Protein AF-A0A6N2EEV6-F1 (afdb_monomer)

Secondary structure (DSSP, 8-state):
-----------------------HHHHHHHHHHHHHHHHHHHHTT------S-----THHHHHHHHHTT-HHHHHHHHHHHHHH-TT-HHHHHHHHHHHHHHHHT--SHHHHHHHHHHHHHHHHHHHHH--GGGHHHHHHHHHHHHHHT-GGGHHHHHHHHHHHHHTT---TTHHHHHHHHHHHTT-HHHHHHHHHHHHHHS--HHHHHHHHHHHHHTT-HHHHHHHHHHHHHH---HHHHHHHHHHHHHHHHHHT-HHHHHHHHHHHHHH-TT-HHHHHHHHHHHHHTT-HHHHHHHHHHHHHH-TT-HHHHHHHHH-

Structure (mmCIF, N/CA/C/O backbone):
data_AF-A0A6N2EEV6-F1
#
_entry.id   AF-A0A6N2EEV6-F1
#
loop_
_atom_site.group_PDB
_atom_site.id
_atom_site.type_symbol
_atom_site.label_atom_id
_atom_site.label_alt_id
_atom_site.label_comp_id
_atom_site.label_asym_id
_atom_site.label_entity_id
_atom_site.label_seq_id
_atom_site.pdbx_PDB_ins_code
_atom_site.Cartn_x
_atom_site.Cartn_y
_atom_site.Cartn_z
_atom_site.occupancy
_atom_site.B_iso_or_equiv
_atom_site.auth_seq_id
_atom_site.auth_comp_id
_atom_site.auth_asym_id
_atom_site.auth_atom_id
_atom_site.pdbx_PDB_model_num
ATOM 1 N N . MET A 1 1 ? 33.730 10.021 26.013 1.00 32.16 1 MET A N 1
ATOM 2 C CA . MET A 1 1 ? 33.910 11.007 27.099 1.00 32.16 1 MET A CA 1
ATOM 3 C C . MET A 1 1 ? 32.647 11.845 27.161 1.00 32.16 1 MET A C 1
ATOM 5 O O . MET A 1 1 ? 32.334 12.493 26.174 1.00 32.16 1 MET A O 1
ATOM 9 N N . ARG A 1 2 ? 31.879 11.724 28.251 1.00 23.36 2 ARG A N 1
ATOM 10 C CA . ARG A 1 2 ? 30.813 12.675 28.598 1.00 23.36 2 ARG A CA 1
ATOM 11 C C . ARG A 1 2 ? 31.471 13.957 29.101 1.00 23.36 2 ARG A C 1
ATOM 13 O O . ARG A 1 2 ? 32.461 13.850 29.820 1.00 23.36 2 ARG A O 1
ATOM 20 N N . ASP A 1 3 ? 30.874 15.095 28.782 1.00 27.59 3 ASP A N 1
ATOM 21 C CA . ASP A 1 3 ? 31.030 16.320 29.564 1.00 27.59 3 ASP A CA 1
ATOM 22 C C . ASP A 1 3 ? 29.689 16.600 30.287 1.00 27.59 3 ASP A C 1
ATOM 24 O O . ASP A 1 3 ? 28.639 16.434 29.649 1.00 27.59 3 ASP A O 1
ATOM 28 N N . PRO A 1 4 ? 29.674 16.893 31.604 1.00 28.98 4 PRO A N 1
ATOM 29 C CA . PRO A 1 4 ? 28.483 17.137 32.413 1.00 28.98 4 PRO A CA 1
ATOM 30 C C . PRO A 1 4 ? 28.196 18.650 32.576 1.00 28.98 4 PRO A C 1
ATOM 32 O O . PRO A 1 4 ? 29.082 19.468 32.406 1.00 28.98 4 PRO A O 1
ATOM 35 N N . GLU A 1 5 ? 26.967 19.005 32.981 1.00 27.64 5 GLU A N 1
ATOM 36 C CA . GLU A 1 5 ? 26.506 20.366 33.376 1.00 27.64 5 GLU A CA 1
ATOM 37 C C . GLU A 1 5 ? 25.931 21.289 32.277 1.00 27.64 5 GLU A C 1
ATOM 39 O O . GLU A 1 5 ? 26.569 22.199 31.766 1.00 27.64 5 GLU A O 1
ATOM 44 N N . GLY A 1 6 ? 24.649 21.094 31.946 1.00 29.33 6 GLY A N 1
ATOM 45 C CA . GLY A 1 6 ? 23.969 21.822 30.871 1.00 29.33 6 GLY A CA 1
ATOM 46 C C . GLY A 1 6 ? 23.708 23.331 31.040 1.00 29.33 6 GLY A C 1
ATOM 47 O O . GLY A 1 6 ? 23.913 23.918 32.101 1.00 29.33 6 GLY A O 1
ATOM 48 N N . ARG A 1 7 ? 23.065 23.857 29.970 1.00 27.11 7 ARG A N 1
ATOM 49 C CA . ARG A 1 7 ? 22.436 25.190 29.730 1.00 27.11 7 ARG A CA 1
ATOM 50 C C . ARG A 1 7 ? 23.350 26.201 29.003 1.00 27.11 7 ARG A C 1
ATOM 52 O O . ARG A 1 7 ? 24.519 26.282 29.328 1.00 27.11 7 ARG A O 1
ATOM 59 N N . PHE A 1 8 ? 22.950 27.049 28.041 1.00 25.95 8 PHE A N 1
ATOM 60 C CA . PHE A 1 8 ? 21.689 27.486 27.398 1.00 25.95 8 PHE A CA 1
ATOM 61 C C . PHE A 1 8 ? 22.081 28.205 26.074 1.00 25.95 8 PHE A C 1
ATOM 63 O O . PHE A 1 8 ? 23.051 28.960 26.103 1.00 25.95 8 PHE A O 1
ATOM 70 N N . ARG A 1 9 ? 21.301 28.112 24.979 1.00 25.66 9 ARG A N 1
ATOM 71 C CA . ARG A 1 9 ? 20.672 29.273 24.291 1.00 25.66 9 ARG A CA 1
ATOM 72 C C . ARG A 1 9 ? 19.955 28.894 22.989 1.00 25.66 9 ARG A C 1
ATOM 74 O O . ARG A 1 9 ? 20.505 28.259 22.101 1.00 25.66 9 ARG A O 1
ATOM 81 N N . VAL A 1 10 ? 18.722 29.379 22.933 1.00 26.92 10 VAL A N 1
ATOM 82 C CA . VAL A 1 10 ? 17.802 29.451 21.800 1.00 26.92 10 VAL A CA 1
ATOM 83 C C . VAL A 1 10 ? 18.374 30.375 20.720 1.00 26.92 10 VAL A C 1
ATOM 85 O O . VAL A 1 10 ? 18.888 31.448 21.042 1.00 26.92 10 VAL A O 1
ATOM 88 N N . SER A 1 11 ? 18.220 29.999 19.452 1.00 25.39 11 SER A N 1
ATOM 89 C CA . SER A 1 11 ? 18.042 30.961 18.365 1.00 25.39 11 SER A CA 1
ATOM 90 C C . SER A 1 11 ? 16.760 30.565 17.626 1.00 25.39 11 SER A C 1
ATOM 92 O O . SER A 1 11 ? 16.645 29.480 17.060 1.00 25.39 11 SER A O 1
ATOM 94 N N . GLU A 1 12 ? 15.747 31.416 17.767 1.00 28.12 12 GLU A N 1
ATOM 95 C CA . GLU A 1 12 ? 14.572 31.446 16.907 1.00 28.12 12 GLU A CA 1
ATOM 96 C C . GLU A 1 12 ? 14.963 32.146 15.605 1.00 28.12 12 GLU A C 1
ATOM 98 O O . GLU A 1 12 ? 15.547 33.228 15.653 1.00 28.12 12 GLU A O 1
ATOM 103 N N . ALA A 1 13 ? 14.621 31.538 14.467 1.00 25.17 13 ALA A N 1
ATOM 104 C CA . ALA A 1 13 ? 14.019 32.172 13.285 1.00 25.17 13 ALA A CA 1
ATOM 105 C C . ALA A 1 13 ? 14.293 31.313 12.042 1.00 25.17 13 ALA A C 1
ATOM 107 O O . ALA A 1 13 ? 15.439 31.141 11.634 1.00 25.17 13 ALA A O 1
ATOM 108 N N . GLY A 1 14 ? 13.229 30.819 11.404 1.00 25.50 14 GLY A N 1
ATOM 109 C CA . GLY A 1 14 ? 13.334 30.179 10.091 1.00 25.50 14 GLY A CA 1
ATOM 110 C C . GLY A 1 14 ? 12.268 29.129 9.815 1.00 25.50 14 GLY A C 1
ATOM 111 O O . GLY A 1 14 ? 12.586 27.991 9.499 1.00 25.50 14 GLY A O 1
ATOM 112 N N . THR A 1 15 ? 11.002 29.506 9.951 1.00 34.31 15 THR A N 1
ATOM 113 C CA . THR A 1 15 ? 9.829 28.726 9.554 1.00 34.31 15 THR A CA 1
ATOM 114 C C . THR A 1 15 ? 9.877 28.310 8.079 1.00 34.31 15 THR A C 1
ATOM 116 O O . THR A 1 15 ? 9.704 29.144 7.195 1.00 34.31 15 THR A O 1
ATOM 119 N N . LYS A 1 16 ? 10.009 27.006 7.815 1.00 27.03 16 LYS A N 1
ATOM 120 C CA . LYS A 1 16 ? 9.361 26.316 6.686 1.00 27.03 16 LYS A CA 1
ATOM 121 C C . LYS A 1 16 ? 9.018 24.893 7.126 1.00 27.03 16 LYS A C 1
ATOM 123 O O . LYS A 1 16 ? 9.899 24.051 7.255 1.00 27.03 16 LYS A O 1
ATOM 128 N N . ALA A 1 17 ? 7.738 24.662 7.404 1.00 29.30 17 ALA A N 1
ATOM 129 C CA . ALA A 1 17 ? 7.198 23.323 7.599 1.00 29.30 17 ALA A CA 1
ATOM 130 C C . ALA A 1 17 ? 7.319 22.532 6.281 1.00 29.30 17 ALA A C 1
ATOM 132 O O . ALA A 1 17 ? 7.021 23.105 5.228 1.00 29.30 17 ALA A O 1
ATOM 133 N N . PRO A 1 18 ? 7.732 21.254 6.292 1.00 29.48 18 PRO A N 1
ATOM 134 C CA . PRO A 1 18 ? 7.508 20.388 5.148 1.00 29.48 18 PRO A CA 1
ATOM 135 C C . PRO A 1 18 ? 6.012 20.067 5.080 1.00 29.48 18 PRO A C 1
ATOM 137 O O . PRO A 1 18 ? 5.378 19.785 6.098 1.00 29.48 18 PRO A O 1
ATOM 140 N N . HIS A 1 19 ? 5.447 20.176 3.880 1.00 32.97 19 HIS A N 1
ATOM 141 C CA . HIS A 1 19 ? 4.059 19.854 3.579 1.00 32.97 19 HIS A CA 1
ATOM 142 C C . HIS A 1 19 ? 3.780 18.386 3.919 1.00 32.97 19 HIS A C 1
ATOM 144 O O . HIS A 1 19 ? 4.069 17.488 3.135 1.00 32.97 19 HIS A O 1
ATOM 150 N N . GLY A 1 20 ? 3.238 18.157 5.115 1.00 28.98 20 GLY A N 1
ATOM 151 C CA . GLY A 1 20 ? 2.583 16.910 5.465 1.00 28.98 20 GLY A CA 1
ATOM 152 C C . GLY A 1 20 ? 1.307 16.785 4.645 1.00 28.98 20 GLY A C 1
ATOM 153 O O . GLY A 1 20 ? 0.474 17.694 4.638 1.00 28.98 20 GLY A O 1
ATOM 154 N N . ILE A 1 21 ? 1.172 15.670 3.940 1.00 29.92 21 ILE A N 1
ATOM 155 C CA . ILE A 1 21 ? -0.086 15.238 3.344 1.00 29.92 21 ILE A CA 1
ATOM 156 C C . ILE A 1 21 ? -1.060 15.045 4.513 1.00 29.92 21 ILE A C 1
ATOM 158 O O . ILE A 1 21 ? -0.894 14.147 5.336 1.00 29.92 21 ILE A O 1
ATOM 162 N N . ALA A 1 22 ? -2.014 15.964 4.651 1.00 30.53 22 ALA A N 1
ATOM 163 C CA . ALA A 1 22 ? -3.042 15.902 5.680 1.00 30.53 22 ALA A CA 1
ATOM 164 C C . ALA A 1 22 ? -4.123 14.861 5.307 1.00 30.53 22 ALA A C 1
ATOM 166 O O . ALA A 1 22 ? -4.382 14.629 4.123 1.00 30.53 22 ALA A O 1
ATOM 167 N N . PRO A 1 23 ? -4.783 14.249 6.304 1.00 36.66 23 PRO A N 1
ATOM 168 C CA . PRO A 1 23 ? -5.549 13.018 6.163 1.00 36.66 23 PRO A CA 1
ATOM 169 C C . PRO A 1 23 ? -6.979 13.305 5.698 1.00 36.66 23 PRO A C 1
ATOM 171 O O . PRO A 1 23 ? -7.907 13.352 6.498 1.00 36.66 23 PRO A O 1
ATOM 174 N N . VAL A 1 24 ? -7.200 13.500 4.400 1.00 28.33 24 VAL A N 1
ATOM 175 C CA . VAL A 1 24 ? -8.566 13.705 3.872 1.00 28.33 24 VAL A CA 1
ATOM 176 C C . VAL A 1 24 ? -9.395 12.407 3.927 1.00 28.33 24 VAL A C 1
ATOM 178 O O . VAL A 1 24 ? -10.615 12.452 4.072 1.00 28.33 24 VAL A O 1
ATOM 181 N N . THR A 1 25 ? -8.745 11.242 3.930 1.00 33.06 25 THR A N 1
ATOM 182 C CA . THR A 1 25 ? -9.394 9.920 3.994 1.00 33.06 25 THR A CA 1
ATOM 183 C C . THR A 1 25 ? -9.929 9.567 5.388 1.00 33.06 25 THR A C 1
ATOM 185 O O . THR A 1 25 ? -10.994 8.960 5.501 1.00 33.06 25 THR A O 1
ATOM 188 N N . VAL A 1 26 ? -9.275 10.029 6.464 1.00 36.12 26 VAL A N 1
ATOM 189 C CA . VAL A 1 26 ? -9.749 9.832 7.852 1.00 36.12 26 VAL A CA 1
ATOM 190 C C . VAL A 1 26 ? -11.033 10.631 8.122 1.00 36.12 26 VAL A C 1
ATOM 192 O O . VAL A 1 26 ? -11.903 10.173 8.862 1.00 36.12 26 VAL A O 1
ATOM 195 N N . PHE A 1 27 ? -11.208 11.788 7.471 1.00 35.09 27 PHE A N 1
ATOM 196 C CA . PHE A 1 27 ? -12.393 12.635 7.652 1.00 35.09 27 PHE A CA 1
ATOM 197 C C . PHE A 1 27 ? -13.686 12.014 7.101 1.00 35.09 27 PHE A C 1
ATOM 199 O O . PHE A 1 27 ? -14.745 12.195 7.705 1.00 35.09 27 PHE A O 1
ATOM 206 N N . LEU A 1 28 ? -13.629 11.271 5.988 1.00 32.16 28 LEU A N 1
ATOM 207 C CA . LEU A 1 28 ? -14.836 10.704 5.372 1.00 32.16 28 LEU A CA 1
ATOM 208 C C . LEU A 1 28 ? -15.336 9.442 6.097 1.00 32.16 28 LEU A C 1
ATOM 210 O O . LEU A 1 28 ? -16.543 9.280 6.278 1.00 32.16 28 LEU A O 1
ATOM 214 N N . ALA A 1 29 ? -14.427 8.581 6.567 1.00 39.28 29 ALA A N 1
ATOM 215 C CA . ALA A 1 29 ? -14.785 7.331 7.245 1.00 39.28 29 ALA A CA 1
ATOM 216 C C . ALA A 1 29 ? -15.447 7.5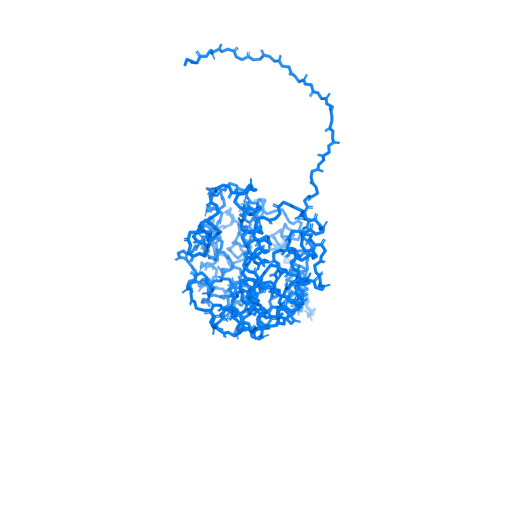64 8.621 1.00 39.28 29 ALA A C 1
ATOM 218 O O . ALA A 1 29 ? -16.397 6.871 8.989 1.00 39.28 29 ALA A O 1
ATOM 219 N N . VAL A 1 30 ? -15.008 8.588 9.364 1.00 42.28 30 VAL A N 1
ATOM 220 C CA . VAL A 1 30 ? -15.569 8.936 10.685 1.00 42.28 30 VAL A CA 1
ATOM 221 C C . VAL A 1 30 ? -16.980 9.533 10.565 1.00 42.28 30 VAL A C 1
ATOM 223 O O . VAL A 1 30 ? -17.839 9.265 11.407 1.00 42.28 30 VAL A O 1
ATOM 226 N N . ALA A 1 31 ? -17.267 10.283 9.495 1.00 35.53 31 ALA A N 1
ATOM 227 C CA . ALA A 1 31 ? -18.582 10.885 9.265 1.00 35.53 31 ALA A CA 1
ATOM 228 C C . ALA A 1 31 ? -19.685 9.846 8.973 1.00 35.53 31 ALA A C 1
ATOM 230 O O . ALA A 1 31 ? -20.821 10.018 9.418 1.00 35.53 31 ALA A O 1
ATOM 231 N N . VAL A 1 32 ? -19.363 8.747 8.280 1.00 46.94 32 VAL A N 1
ATOM 232 C CA . VAL A 1 32 ? -20.329 7.673 7.968 1.00 46.94 32 VAL A CA 1
ATOM 233 C C . VAL A 1 32 ? -20.688 6.861 9.220 1.00 46.94 32 VAL A C 1
ATOM 235 O O . VAL A 1 32 ? -21.867 6.593 9.459 1.00 46.94 32 VAL A O 1
ATOM 238 N N . LEU A 1 33 ? -19.705 6.568 10.081 1.00 48.12 33 LEU A N 1
ATOM 239 C CA . LEU A 1 33 ? -19.921 5.924 11.387 1.00 48.12 33 LEU A CA 1
ATOM 240 C C . LEU A 1 33 ? -20.797 6.779 12.323 1.00 48.12 33 LEU A C 1
ATOM 242 O O . LEU A 1 33 ? -21.668 6.249 13.013 1.00 48.12 33 LEU A O 1
ATOM 246 N N . LEU A 1 34 ? -20.629 8.107 12.307 1.00 44.06 34 LEU A N 1
ATOM 247 C CA . LEU A 1 34 ? -21.447 9.035 13.100 1.00 44.06 34 LEU A CA 1
ATOM 248 C C . LEU A 1 34 ? -22.925 9.027 12.679 1.00 44.06 34 LEU A C 1
ATOM 250 O O . LEU A 1 34 ? -23.800 9.049 13.544 1.00 44.06 34 LEU A O 1
ATOM 254 N N . ILE A 1 35 ? -23.222 8.959 11.376 1.00 46.59 35 ILE A N 1
ATOM 255 C CA . ILE A 1 35 ? -24.605 8.954 10.867 1.00 46.59 35 ILE A CA 1
ATOM 256 C C . ILE A 1 35 ? -25.315 7.636 11.209 1.00 46.59 35 ILE A C 1
ATOM 258 O O . ILE A 1 35 ? -26.478 7.669 11.613 1.00 46.59 35 ILE A O 1
ATOM 262 N N . GLY A 1 36 ? -24.623 6.495 11.117 1.00 45.12 36 GLY A N 1
ATOM 263 C CA . GLY A 1 36 ? -25.180 5.188 11.492 1.00 45.12 36 GLY A CA 1
ATOM 264 C C . GLY A 1 36 ? -25.549 5.104 12.977 1.00 45.12 36 GLY A C 1
ATOM 265 O O . GLY A 1 36 ? -26.666 4.713 13.323 1.00 45.12 36 GLY A O 1
ATOM 266 N N . VAL A 1 37 ? -24.652 5.566 13.857 1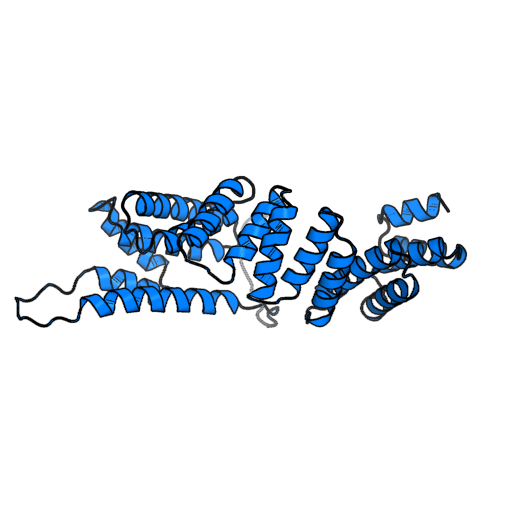.00 49.16 37 VAL A N 1
ATOM 267 C CA . VAL A 1 37 ? -24.862 5.558 15.315 1.00 49.16 37 VAL A CA 1
ATOM 268 C C . VAL A 1 37 ? -25.967 6.538 15.738 1.00 49.16 37 VAL A C 1
ATOM 270 O O . VAL A 1 37 ? -26.823 6.185 16.551 1.00 49.16 37 VAL A O 1
ATOM 273 N N . LEU A 1 38 ? -26.020 7.747 15.162 1.00 41.97 38 LEU A N 1
ATOM 274 C CA . LEU A 1 38 ? -27.077 8.721 15.472 1.00 41.97 38 LEU A CA 1
ATOM 275 C C . LEU A 1 38 ? -28.456 8.301 14.942 1.00 41.97 38 LEU A C 1
ATOM 277 O O . LEU A 1 38 ? -29.457 8.496 15.635 1.00 41.97 38 LEU A O 1
ATOM 281 N N . ALA A 1 39 ? -28.537 7.710 13.746 1.00 40.91 39 ALA A N 1
ATOM 282 C CA . ALA A 1 39 ? -29.809 7.277 13.166 1.00 40.91 39 ALA A CA 1
ATOM 283 C C . ALA A 1 39 ? -30.459 6.138 13.973 1.00 40.91 39 ALA A C 1
ATOM 285 O O . ALA A 1 39 ? -31.674 6.155 14.190 1.00 40.91 39 ALA A O 1
ATOM 286 N N . ALA A 1 40 ? -29.657 5.198 14.484 1.00 47.84 40 ALA A N 1
ATOM 287 C CA . ALA A 1 40 ? -30.134 4.115 15.344 1.00 47.84 40 ALA A CA 1
ATOM 288 C C . ALA A 1 40 ? -30.675 4.629 16.695 1.00 47.84 40 ALA A C 1
ATOM 290 O O . ALA A 1 40 ? -31.692 4.136 17.187 1.00 47.84 40 ALA A O 1
ATOM 291 N N . LEU A 1 41 ? -30.047 5.661 17.272 1.00 45.66 41 LEU A N 1
ATOM 292 C CA . LEU A 1 41 ? -30.452 6.244 18.557 1.00 45.66 41 LEU A CA 1
ATOM 293 C C . LEU A 1 41 ? -31.724 7.105 18.454 1.00 45.66 41 LEU A C 1
ATOM 295 O O . LEU A 1 41 ? -32.588 7.036 19.330 1.00 45.66 41 LEU A O 1
ATOM 299 N N . VAL A 1 42 ? -31.896 7.874 17.373 1.00 45.56 42 VAL A N 1
ATOM 300 C CA . VAL A 1 42 ? -33.079 8.738 17.178 1.00 45.56 42 VAL A CA 1
ATOM 301 C C . VAL A 1 42 ? -34.354 7.922 16.933 1.00 45.56 42 VAL A C 1
ATOM 303 O O . VAL A 1 42 ? -35.426 8.294 17.416 1.00 45.56 42 VAL A O 1
ATOM 306 N N . PHE A 1 43 ? -34.260 6.776 16.251 1.00 42.41 43 PHE A N 1
ATOM 307 C CA . PHE A 1 43 ? -35.426 5.929 15.972 1.00 42.41 43 PHE A CA 1
ATOM 308 C C . PHE A 1 43 ? -36.027 5.287 17.242 1.00 42.41 43 PHE A C 1
ATOM 310 O O . PHE A 1 43 ? -37.219 4.977 17.274 1.00 42.41 43 PHE A O 1
ATOM 317 N N . MET A 1 44 ? -35.254 5.164 18.330 1.00 44.97 44 MET A N 1
ATOM 318 C CA . MET A 1 44 ? -35.731 4.641 19.621 1.00 44.97 44 MET A CA 1
ATOM 319 C C . MET A 1 44 ? -36.477 5.672 20.486 1.00 44.97 44 MET A C 1
ATOM 321 O O . MET A 1 44 ? -37.218 5.283 21.387 1.00 44.97 44 MET A O 1
ATOM 325 N N . GLY A 1 45 ? -36.351 6.976 20.210 1.00 40.28 45 GLY A N 1
ATOM 326 C CA . GLY A 1 45 ? -36.998 8.042 20.996 1.00 40.28 45 GLY A CA 1
ATOM 327 C C . GLY A 1 45 ? -38.455 8.349 20.613 1.00 40.28 45 GLY A C 1
ATOM 328 O O . GLY A 1 45 ? -39.112 9.175 21.246 1.00 40.28 45 GLY A O 1
ATOM 329 N N . GLY A 1 46 ? -38.978 7.711 19.565 1.00 33.72 46 GLY A N 1
ATOM 330 C CA . GLY A 1 46 ? -40.186 8.140 18.858 1.00 33.72 46 GLY A CA 1
ATOM 331 C C . GLY A 1 46 ? -41.504 7.470 19.252 1.00 33.72 46 GLY A C 1
ATOM 332 O O . GLY A 1 46 ? -42.278 7.149 18.357 1.00 33.72 46 GLY A O 1
ATOM 333 N N . ARG A 1 47 ? -41.820 7.260 20.538 1.00 33.25 47 ARG A N 1
ATOM 334 C CA . ARG A 1 47 ? -43.217 7.026 20.978 1.00 33.25 47 ARG A CA 1
ATOM 335 C C . ARG A 1 47 ? -43.484 7.660 22.345 1.00 33.25 47 ARG A C 1
ATOM 337 O O . ARG A 1 47 ? -43.104 7.129 23.381 1.00 33.25 47 ARG A O 1
ATOM 344 N N . LEU A 1 48 ? -44.166 8.806 22.319 1.00 32.91 48 LEU A N 1
ATOM 345 C CA . LEU A 1 48 ? -44.601 9.557 23.496 1.00 32.91 48 LEU A CA 1
ATOM 346 C C . LEU A 1 48 ? -45.663 8.788 24.305 1.00 32.91 48 LEU A C 1
ATOM 348 O O . LEU A 1 48 ? -46.731 8.460 23.793 1.00 32.91 48 LEU A O 1
ATOM 352 N N . GLY A 1 4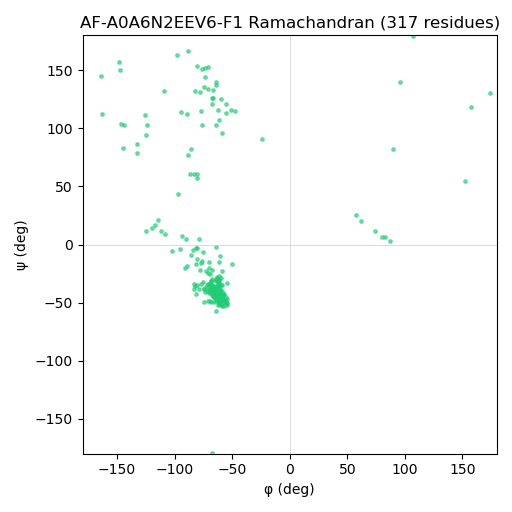9 ? -45.392 8.615 25.597 1.00 25.14 49 GLY A N 1
ATOM 353 C CA . GLY A 1 49 ? -46.348 8.263 26.644 1.00 25.14 49 GLY A CA 1
ATOM 354 C C . GLY A 1 49 ? -45.713 8.570 28.000 1.00 25.14 49 GLY A C 1
ATOM 355 O O . GLY A 1 49 ? -44.709 7.971 28.362 1.00 25.14 49 GLY A O 1
ATOM 356 N N . SER A 1 50 ? -46.247 9.563 28.707 1.00 41.03 50 SER A N 1
ATOM 357 C CA . SER A 1 50 ? -45.702 10.153 29.937 1.00 41.03 50 SER A CA 1
ATOM 358 C C . SER A 1 50 ? -45.437 9.143 31.063 1.00 41.03 50 SER A C 1
ATOM 360 O O . SER A 1 50 ? -46.386 8.542 31.566 1.00 41.03 50 SER A O 1
ATOM 362 N N . LEU A 1 51 ? -44.182 9.049 31.520 1.00 25.72 51 LEU A N 1
ATOM 363 C CA . LEU A 1 51 ? -43.744 8.380 32.756 1.00 25.72 51 LEU A CA 1
ATOM 364 C C . LEU A 1 51 ? -42.509 9.108 33.348 1.00 25.72 51 LEU A C 1
ATOM 366 O O . LEU A 1 51 ? -41.871 9.891 32.643 1.00 25.72 51 LEU A O 1
ATOM 370 N N . PRO A 1 52 ? -42.251 8.961 34.664 1.00 28.62 52 PRO A N 1
ATOM 371 C CA . PRO A 1 52 ? -41.618 9.973 35.508 1.00 28.62 52 PRO A CA 1
ATOM 372 C C . PRO A 1 52 ? -40.132 10.144 35.197 1.00 28.62 52 PRO A C 1
ATOM 374 O O . PRO A 1 52 ? -39.492 9.201 34.749 1.00 28.62 52 PRO A O 1
ATOM 377 N N . SER A 1 53 ? -39.616 11.349 35.468 1.00 33.66 53 SER A N 1
ATOM 378 C CA . SER A 1 53 ? -38.231 11.806 35.270 1.00 33.66 53 SER A CA 1
ATOM 379 C C . SER A 1 53 ? -37.194 10.676 35.258 1.00 33.66 53 SER A C 1
ATOM 381 O O . SER A 1 53 ? -36.640 10.299 36.296 1.00 33.66 53 SER A O 1
ATOM 383 N N . VAL A 1 54 ? -36.927 10.151 34.064 1.00 30.61 54 VAL A N 1
ATOM 384 C CA . VAL A 1 54 ? -35.782 9.289 33.800 1.00 30.61 54 VAL A CA 1
ATOM 385 C C . VAL A 1 54 ? -34.561 10.189 33.948 1.00 30.61 54 VAL A C 1
ATOM 387 O O . VAL A 1 54 ? -34.477 11.225 33.288 1.00 30.61 54 VAL A O 1
ATOM 390 N N . LYS A 1 55 ? -33.645 9.849 34.863 1.00 35.41 55 LYS A N 1
ATOM 391 C CA . LYS A 1 55 ? -32.320 10.477 34.904 1.00 35.41 55 LYS A CA 1
ATOM 392 C C . LYS A 1 55 ? -31.740 10.387 33.495 1.00 35.41 55 LYS A C 1
ATOM 394 O O . LYS A 1 55 ? -31.532 9.279 33.010 1.00 35.41 55 LYS A O 1
ATOM 399 N N . VAL A 1 56 ? -31.527 11.540 32.866 1.00 35.56 56 VAL A N 1
ATOM 400 C CA . VAL A 1 56 ? -30.784 11.675 31.609 1.00 35.56 56 VAL A CA 1
ATOM 401 C C . VAL A 1 56 ? -29.492 10.863 31.768 1.00 35.56 56 VAL A C 1
ATOM 403 O O . VAL A 1 56 ? -28.736 11.085 32.715 1.00 35.56 56 VAL A O 1
ATOM 406 N N . GLY A 1 57 ? -29.360 9.797 30.979 1.00 40.28 57 GLY A N 1
ATOM 407 C CA . GLY A 1 57 ? -28.439 8.696 31.246 1.00 40.28 57 GLY A CA 1
ATOM 408 C C . GLY A 1 57 ? -26.979 9.063 30.991 1.00 40.28 57 GLY A C 1
ATOM 409 O O . GLY A 1 57 ? -26.661 9.852 30.111 1.00 40.28 57 GLY A O 1
ATOM 410 N N . SER A 1 58 ? -26.078 8.405 31.718 1.00 50.12 58 SER A N 1
ATOM 411 C CA . SER A 1 58 ? -24.618 8.437 31.560 1.00 50.12 58 SER A CA 1
ATOM 412 C C . SER A 1 58 ? -24.104 8.200 30.128 1.00 50.12 58 SER A C 1
ATOM 414 O O . SER A 1 58 ? -22.941 8.472 29.844 1.00 50.12 58 SER A O 1
ATOM 416 N N . ASN A 1 59 ? -24.910 7.668 29.214 1.00 60.31 59 ASN A N 1
ATOM 417 C CA . ASN A 1 59 ? -24.442 7.214 27.900 1.00 60.31 59 ASN A CA 1
ATOM 418 C C . ASN A 1 59 ? -24.212 8.371 26.911 1.00 60.31 59 ASN A C 1
ATOM 420 O O . ASN A 1 59 ? -23.359 8.251 26.034 1.00 60.31 59 ASN A O 1
ATOM 424 N N . ASP A 1 60 ? -24.847 9.527 27.131 1.00 72.62 60 ASP A N 1
ATOM 425 C CA . ASP A 1 60 ? -24.646 10.722 26.300 1.00 72.62 60 ASP A CA 1
ATOM 426 C C . ASP A 1 60 ? -23.207 11.251 26.381 1.00 72.62 60 ASP A C 1
ATOM 428 O O . ASP A 1 60 ? -22.686 11.795 25.412 1.00 72.62 60 ASP A O 1
ATOM 432 N N . GLU A 1 61 ? -22.529 11.075 27.519 1.00 91.75 61 GLU A N 1
ATOM 433 C CA . GLU A 1 61 ? -21.204 11.662 27.725 1.00 91.75 61 GLU A CA 1
ATOM 434 C C . GLU A 1 61 ? -20.101 10.949 26.933 1.00 91.75 61 GLU A C 1
ATOM 436 O O . GLU A 1 61 ? -19.263 11.622 26.339 1.00 91.75 61 GLU A O 1
ATOM 441 N N . LEU A 1 62 ? -20.113 9.610 26.863 1.00 91.12 62 LEU A N 1
ATOM 442 C CA . LEU A 1 62 ? -19.137 8.868 26.052 1.00 91.12 62 LEU A CA 1
ATOM 443 C C . LEU A 1 62 ? -19.303 9.185 24.562 1.00 91.12 62 LEU A C 1
ATOM 445 O O . LEU A 1 62 ? -18.317 9.401 23.863 1.00 91.12 62 LEU A O 1
ATOM 449 N N . VAL A 1 63 ? -20.551 9.255 24.091 1.00 89.75 63 VAL A N 1
ATOM 450 C CA . VAL A 1 63 ? -20.874 9.594 22.698 1.00 89.75 63 VAL A CA 1
ATOM 451 C C . VAL A 1 63 ? -20.507 11.049 22.394 1.00 89.75 63 VAL A C 1
ATOM 453 O O . VAL A 1 63 ? -19.982 11.336 21.320 1.00 89.75 63 VAL A O 1
ATOM 456 N N . ARG A 1 64 ? -20.717 11.970 23.342 1.00 93.19 64 ARG A N 1
ATOM 457 C CA . ARG A 1 64 ? -20.288 13.370 23.221 1.00 93.19 64 ARG A CA 1
ATOM 458 C C . ARG A 1 64 ? -18.769 13.476 23.096 1.00 93.19 64 ARG A C 1
ATOM 460 O O . ARG A 1 64 ? -18.295 14.092 22.149 1.00 93.19 64 ARG A O 1
ATOM 467 N N . LEU A 1 65 ? -18.016 12.846 24.003 1.00 94.50 65 LEU A N 1
ATOM 468 C CA . LEU A 1 65 ? -16.548 12.840 23.963 1.00 94.50 65 LEU A CA 1
ATOM 469 C C . LEU A 1 65 ? -16.026 12.209 22.668 1.00 94.50 65 LEU A C 1
ATOM 471 O O . LEU A 1 65 ? -15.066 12.706 22.088 1.00 94.50 65 LEU A O 1
ATOM 475 N N . TRP A 1 66 ? -16.688 11.155 22.185 1.00 92.12 66 TRP A N 1
ATOM 476 C CA . TRP A 1 66 ? -16.393 10.549 20.889 1.00 92.12 66 TRP A CA 1
ATOM 477 C C . TRP A 1 66 ? -16.580 11.547 19.740 1.00 92.12 66 TRP A C 1
ATOM 479 O O . TRP A 1 66 ? -15.680 11.722 18.922 1.00 92.12 66 TRP A O 1
ATOM 489 N N . GLY A 1 67 ? -17.724 12.238 19.698 1.00 88.38 67 GLY A N 1
ATOM 490 C CA . GLY A 1 67 ? -18.020 13.248 18.679 1.00 88.38 67 GLY A CA 1
ATOM 491 C C . GLY A 1 67 ? -17.077 14.455 18.721 1.00 88.38 67 GLY A C 1
ATOM 492 O O . GLY A 1 67 ? -16.777 15.033 17.680 1.00 88.38 67 GLY A O 1
ATOM 493 N N . GLU A 1 68 ? -16.571 14.802 19.905 1.00 94.88 68 GLU A N 1
ATOM 494 C CA . GLU A 1 68 ? -15.556 15.843 20.119 1.00 94.88 68 GLU A CA 1
ATOM 495 C C . GLU A 1 68 ? -14.119 15.357 19.858 1.00 94.88 68 GLU A C 1
ATOM 497 O O . GLU A 1 68 ? -13.186 16.153 19.942 1.00 94.88 68 GLU A O 1
ATOM 502 N N . GLN A 1 69 ? -13.925 14.069 19.544 1.00 93.25 69 GLN A N 1
ATOM 503 C CA . GLN A 1 69 ? -12.615 13.421 19.385 1.00 93.25 69 GLN A CA 1
ATOM 504 C C . GLN A 1 69 ? -11.722 13.519 20.637 1.00 93.25 69 GLN A C 1
ATOM 506 O O . GLN A 1 69 ? -10.497 13.416 20.565 1.00 93.25 69 GLN A O 1
ATOM 511 N N . ALA A 1 70 ? -12.330 13.671 21.815 1.00 96.44 70 ALA A N 1
ATOM 512 C CA . ALA A 1 70 ? -11.651 13.722 23.107 1.00 96.44 70 ALA A CA 1
ATOM 513 C C . ALA A 1 70 ? -11.313 12.300 23.601 1.00 96.44 70 ALA A C 1
ATOM 515 O O . ALA A 1 70 ? -11.803 11.836 24.632 1.00 96.44 70 ALA A O 1
ATOM 516 N N . TYR A 1 71 ? -10.497 11.568 22.833 1.00 96.31 71 TYR A N 1
ATOM 517 C CA . TYR A 1 71 ? -10.237 10.137 23.046 1.00 96.31 71 TYR A CA 1
ATOM 518 C C . TYR A 1 71 ? -9.591 9.820 24.402 1.00 96.31 71 TYR A C 1
ATOM 520 O O . TYR A 1 71 ? -9.931 8.807 25.011 1.00 96.31 71 TYR A O 1
ATOM 528 N N . GLY A 1 72 ? -8.709 10.692 24.903 1.00 97.12 72 GLY A N 1
ATOM 529 C CA . GLY A 1 72 ? -8.098 10.534 26.228 1.00 97.12 72 GLY A CA 1
ATOM 530 C C . GLY A 1 72 ? -9.136 10.565 27.354 1.00 97.12 72 GLY A C 1
ATOM 531 O O . GLY A 1 72 ? -9.220 9.621 28.142 1.00 97.12 72 GLY A O 1
ATOM 532 N N . ASP A 1 73 ? -9.984 11.595 27.366 1.00 97.56 73 ASP A N 1
ATOM 533 C CA . ASP A 1 73 ? -11.057 11.760 28.356 1.00 97.56 73 ASP A CA 1
ATOM 534 C C . ASP A 1 73 ? -12.092 10.629 28.256 1.00 97.56 73 ASP A C 1
ATOM 536 O O . ASP A 1 73 ? -12.581 10.116 29.267 1.00 97.56 73 ASP A O 1
ATOM 540 N N . LEU A 1 74 ? -12.401 10.190 27.030 1.00 97.12 74 LEU A N 1
ATOM 541 C CA . LEU A 1 74 ? -13.284 9.054 26.774 1.00 97.12 74 LEU A CA 1
ATOM 542 C C . LEU A 1 74 ? -12.732 7.777 27.405 1.00 97.12 74 LEU A C 1
ATOM 544 O O . LEU A 1 74 ? -13.472 7.046 28.072 1.00 97.12 74 LEU A O 1
ATOM 548 N N . VAL A 1 75 ? -11.442 7.501 27.209 1.00 97.94 75 VAL A N 1
ATOM 549 C CA . VAL A 1 75 ? -10.762 6.341 27.794 1.00 97.94 75 VAL A CA 1
ATOM 550 C C . VAL A 1 75 ? -10.765 6.425 29.320 1.00 97.94 75 VAL A C 1
ATOM 552 O O . VAL A 1 75 ? -11.061 5.424 29.973 1.00 97.94 75 VAL A O 1
ATOM 555 N N . GLU A 1 76 ? -10.500 7.594 29.906 1.00 97.75 76 GLU A N 1
ATOM 556 C CA . GLU A 1 76 ? -10.534 7.783 31.361 1.00 97.75 76 GLU A CA 1
ATOM 557 C C . GLU A 1 76 ? -11.934 7.527 31.940 1.00 97.75 76 GLU A C 1
ATOM 559 O O . GLU A 1 76 ? -12.091 6.778 32.911 1.00 97.75 76 GLU A O 1
ATOM 564 N N . LEU A 1 77 ? -12.976 8.093 31.325 1.00 96.12 77 LEU A N 1
ATOM 565 C CA . LEU A 1 77 ? -14.364 7.858 31.724 1.00 96.12 77 LEU A CA 1
ATOM 566 C C . LEU A 1 77 ? -14.754 6.382 31.576 1.00 96.12 77 LEU A C 1
ATOM 568 O O . LEU A 1 77 ? -15.380 5.819 32.476 1.00 96.12 77 LEU A O 1
ATOM 572 N N . SER A 1 78 ? -14.352 5.747 30.475 1.00 96.56 78 SER A N 1
ATOM 573 C CA . SER A 1 78 ? -14.601 4.324 30.230 1.00 96.56 78 SER A CA 1
ATOM 574 C C . SER A 1 78 ? -13.913 3.446 31.274 1.00 96.56 78 SER A C 1
ATOM 576 O O . SER A 1 78 ? -14.521 2.509 31.778 1.00 96.56 78 SER A O 1
ATOM 578 N N . ASN A 1 79 ? -12.671 3.755 31.657 1.00 97.25 79 ASN A N 1
ATOM 579 C CA . ASN A 1 79 ? -11.947 2.996 32.677 1.00 97.25 79 ASN A CA 1
ATOM 580 C C . ASN A 1 79 ? -12.664 3.028 34.027 1.00 97.25 79 ASN A C 1
ATOM 582 O O . ASN A 1 79 ? -12.891 1.963 34.595 1.00 97.25 79 ASN A O 1
ATOM 586 N N . ARG A 1 80 ? -13.115 4.206 34.479 1.00 95.94 80 ARG A N 1
ATOM 587 C CA . ARG A 1 80 ? -13.898 4.334 35.721 1.00 95.94 80 ARG A CA 1
ATOM 588 C C . ARG A 1 80 ? -15.182 3.504 35.688 1.00 95.94 80 ARG A C 1
ATOM 590 O O . ARG A 1 80 ? -15.500 2.826 36.654 1.00 95.94 80 ARG A O 1
ATOM 597 N N . ARG A 1 81 ? -15.910 3.501 34.567 1.00 94.50 81 ARG A N 1
ATOM 598 C CA . ARG A 1 81 ? -17.132 2.683 34.424 1.00 94.50 81 ARG A CA 1
ATOM 599 C C . ARG A 1 81 ? -16.843 1.188 34.466 1.00 94.50 81 ARG A C 1
ATOM 601 O O . ARG A 1 81 ? -17.615 0.427 35.041 1.00 94.50 81 ARG A O 1
ATOM 608 N N . LEU A 1 82 ? -15.735 0.772 33.862 1.00 94.88 82 LEU A N 1
ATOM 609 C CA . LEU A 1 82 ? -15.343 -0.632 33.780 1.00 94.88 82 LEU A CA 1
ATOM 610 C C . LEU A 1 82 ? -14.775 -1.179 35.100 1.00 94.88 82 LEU A C 1
ATOM 612 O O . LEU A 1 82 ? -14.691 -2.397 35.239 1.00 94.88 82 LEU A O 1
ATOM 616 N N . GLU A 1 83 ? -14.427 -0.327 36.070 1.00 95.25 83 GLU A N 1
ATOM 617 C CA . GLU A 1 83 ? -14.144 -0.758 37.448 1.00 95.25 83 GLU A CA 1
ATOM 618 C C . GLU A 1 83 ? -15.405 -1.320 38.121 1.00 95.25 83 GLU A C 1
ATOM 620 O O . GLU A 1 83 ? -15.360 -2.399 38.713 1.00 95.25 83 GLU A O 1
ATOM 625 N N . ASP A 1 84 ? -16.543 -0.638 37.956 1.00 94.19 84 ASP A N 1
ATOM 626 C CA . ASP A 1 84 ? -17.830 -1.058 38.519 1.00 94.19 84 ASP A CA 1
ATOM 627 C C . ASP A 1 84 ? -18.538 -2.115 37.654 1.00 94.19 84 ASP A C 1
ATOM 629 O O . ASP A 1 84 ? -19.208 -3.017 38.163 1.00 94.19 84 ASP A O 1
ATOM 633 N N . GLN A 1 85 ? -18.412 -2.006 36.328 1.00 93.19 85 GLN A N 1
ATOM 634 C CA . GLN A 1 85 ? -19.092 -2.858 35.350 1.00 93.19 85 GLN A CA 1
ATOM 635 C C . GLN A 1 85 ? -18.112 -3.362 34.275 1.00 93.19 85 GLN A C 1
ATOM 637 O O . GLN A 1 85 ? -18.123 -2.870 33.149 1.00 93.19 85 GLN A O 1
ATOM 642 N N . PRO A 1 86 ? -17.290 -4.392 34.555 1.00 92.94 86 PRO A N 1
ATOM 643 C CA . PRO A 1 86 ? -16.175 -4.798 33.683 1.00 92.94 86 PRO A CA 1
ATOM 644 C C . PRO A 1 86 ? -16.531 -5.248 32.259 1.00 92.94 86 PRO A C 1
ATOM 646 O O . PRO A 1 86 ? -15.638 -5.380 31.418 1.00 92.94 86 PRO A O 1
ATOM 649 N N . LEU A 1 87 ? -17.810 -5.531 32.002 1.00 91.50 87 LEU A N 1
ATOM 650 C CA . LEU A 1 87 ? -18.343 -5.989 30.716 1.00 91.50 87 LEU A CA 1
ATOM 651 C C . LEU A 1 87 ? -19.353 -5.000 30.110 1.00 91.50 87 LEU A C 1
ATOM 653 O O . LEU A 1 87 ? -20.118 -5.379 29.227 1.00 91.50 87 LEU A O 1
ATOM 657 N N . GLU A 1 88 ? -19.380 -3.750 30.584 1.00 92.50 88 GLU A N 1
ATOM 658 C CA . GLU A 1 88 ? -20.234 -2.706 30.012 1.00 92.50 88 GLU A CA 1
ATOM 659 C C . GLU A 1 88 ? -19.825 -2.446 28.555 1.00 92.50 88 GLU A C 1
ATOM 661 O O . GLU A 1 88 ? -18.688 -2.073 28.251 1.00 92.50 88 GLU A O 1
ATOM 666 N N . TYR A 1 89 ? -20.752 -2.739 27.645 1.00 91.31 89 TYR A N 1
ATOM 667 C CA . TYR A 1 89 ? -20.471 -2.852 26.220 1.00 91.31 89 TYR A CA 1
ATOM 668 C C . TYR A 1 89 ? -20.034 -1.529 25.588 1.00 91.31 89 TYR A C 1
ATOM 670 O O . TYR A 1 89 ? -19.084 -1.529 24.809 1.00 91.31 89 TYR A O 1
ATOM 678 N N . GLU A 1 90 ? -20.690 -0.412 25.908 1.00 90.94 90 GLU A N 1
ATOM 679 C CA . GLU A 1 90 ? -20.431 0.879 25.264 1.00 90.94 90 GLU A CA 1
ATOM 680 C C . GLU A 1 90 ? -19.062 1.429 25.678 1.00 90.94 90 GLU A C 1
ATOM 682 O O . GLU A 1 90 ? -18.292 1.855 24.815 1.00 90.94 90 GLU A O 1
ATOM 687 N N . SER A 1 91 ? -18.696 1.322 26.960 1.00 94.50 91 SER A N 1
ATOM 688 C CA . SER A 1 91 ? -17.355 1.667 27.446 1.00 94.50 91 SER A CA 1
ATOM 689 C C . SER A 1 91 ? -16.288 0.791 26.799 1.00 94.50 91 SER A C 1
ATOM 691 O O . SER A 1 91 ? -15.248 1.308 26.399 1.00 94.50 91 SER A O 1
ATOM 693 N N . LEU A 1 92 ? -16.509 -0.523 26.654 1.00 96.00 92 LEU A N 1
ATOM 694 C CA . LEU A 1 92 ? -15.559 -1.398 25.955 1.00 96.00 92 LEU A CA 1
ATOM 695 C C . LEU A 1 92 ? -15.437 -1.041 24.468 1.00 96.00 92 LEU A C 1
ATOM 697 O O . LEU A 1 92 ? -14.324 -0.953 23.958 1.00 96.00 92 LEU A O 1
ATOM 701 N N . LEU A 1 93 ? -16.555 -0.824 23.777 1.00 94.62 93 LEU A N 1
ATOM 702 C CA . LEU A 1 93 ? -16.576 -0.519 22.349 1.00 94.62 93 LEU A CA 1
ATOM 703 C C . LEU A 1 93 ? -15.877 0.811 22.054 1.00 94.62 93 LEU A C 1
ATOM 705 O O . LEU A 1 93 ? -14.911 0.847 21.293 1.00 94.62 93 LEU A O 1
ATOM 709 N N . LEU A 1 94 ? -16.336 1.894 22.685 1.00 94.94 94 LEU A N 1
ATOM 710 C CA . LEU A 1 94 ? -15.852 3.241 22.395 1.00 94.94 94 LEU A CA 1
ATOM 711 C C . LEU A 1 94 ? -14.419 3.450 22.882 1.00 94.94 94 LEU A C 1
ATOM 713 O O . LEU A 1 94 ? -13.632 4.055 22.160 1.00 94.94 94 LEU A O 1
ATOM 717 N N . SER A 1 95 ? -14.032 2.905 24.045 1.00 97.75 95 SER A N 1
ATOM 718 C CA . SER A 1 95 ? -12.619 2.951 24.454 1.00 97.75 95 SER A CA 1
ATOM 719 C C . SER A 1 95 ? -11.733 2.100 23.549 1.00 97.75 95 SER A C 1
ATOM 721 O O . SER A 1 95 ? -10.609 2.495 23.262 1.00 97.75 95 SER A O 1
ATOM 723 N N . GLY A 1 96 ? -12.227 0.961 23.051 1.00 97.75 96 GLY A N 1
ATOM 724 C CA . GLY A 1 96 ? -11.512 0.142 22.075 1.00 97.75 96 GLY A CA 1
ATOM 725 C C . GLY A 1 96 ? -11.250 0.887 20.770 1.00 97.75 96 GLY A C 1
ATOM 726 O O . GLY A 1 96 ? -10.124 0.877 20.276 1.00 97.75 96 GLY A O 1
ATOM 727 N N . PHE A 1 97 ? -12.256 1.595 20.253 1.00 96.75 97 PHE A N 1
ATOM 728 C CA . PHE A 1 97 ? -12.082 2.461 19.091 1.00 96.75 97 PHE A CA 1
ATOM 729 C C . PHE A 1 97 ? -11.150 3.640 19.392 1.00 96.75 97 PHE A C 1
ATOM 731 O O . PHE A 1 97 ? -10.260 3.927 18.597 1.00 96.75 97 PHE A O 1
ATOM 738 N N . ALA A 1 98 ? -11.300 4.294 20.546 1.00 97.50 98 ALA A N 1
ATOM 739 C CA . ALA A 1 98 ? -10.453 5.415 20.944 1.00 97.50 98 ALA A CA 1
ATOM 740 C C . ALA A 1 98 ? -8.978 5.004 21.031 1.00 97.50 98 ALA A C 1
ATOM 742 O O . ALA A 1 98 ? -8.125 5.687 20.477 1.00 97.50 98 ALA A O 1
ATOM 743 N N . TYR A 1 99 ? -8.674 3.850 21.632 1.00 98.56 99 TYR A N 1
ATOM 744 C CA . TYR A 1 99 ? -7.315 3.312 21.655 1.00 98.56 99 TYR A CA 1
ATOM 745 C C . TYR A 1 99 ? -6.764 3.043 20.254 1.00 98.56 99 TYR A C 1
ATOM 747 O O . TYR A 1 99 ? -5.603 3.351 20.001 1.00 98.56 99 TYR A O 1
ATOM 755 N N . PHE A 1 100 ? -7.576 2.517 19.333 1.00 98.06 100 PHE A N 1
ATOM 756 C CA . PHE A 1 100 ? -7.158 2.353 17.941 1.00 98.06 100 PHE A CA 1
ATOM 757 C C . PHE A 1 100 ? -6.770 3.702 17.313 1.00 98.06 100 PHE A C 1
ATOM 759 O O . PHE A 1 100 ? -5.658 3.836 16.803 1.00 98.06 100 PHE A O 1
ATOM 766 N N . TYR A 1 101 ? -7.639 4.715 17.408 1.00 95.75 101 TYR A N 1
ATOM 767 C CA . TYR A 1 101 ? -7.384 6.036 16.824 1.00 95.75 101 TYR A CA 1
ATOM 768 C C . TYR A 1 101 ? -6.201 6.762 17.473 1.00 95.75 101 TYR A C 1
ATOM 770 O O . TYR A 1 101 ? -5.382 7.347 16.772 1.00 95.75 101 TYR A O 1
ATOM 778 N N . MET A 1 102 ? -6.056 6.672 18.796 1.00 96.94 102 MET A N 1
ATOM 779 C CA . MET A 1 102 ? -4.887 7.210 19.496 1.00 96.94 102 MET A CA 1
ATOM 780 C C . MET A 1 102 ? -3.595 6.520 19.056 1.00 96.94 102 MET A C 1
ATOM 782 O O . MET A 1 102 ? -2.565 7.177 18.959 1.00 96.94 102 MET A O 1
ATOM 786 N N . GLY A 1 103 ? -3.640 5.212 18.785 1.00 95.88 103 GLY A N 1
ATOM 787 C CA . GLY A 1 103 ? -2.468 4.437 18.396 1.00 95.88 103 GLY A CA 1
ATOM 788 C C . GLY A 1 103 ? -2.021 4.638 16.948 1.00 95.88 103 GLY A C 1
ATOM 789 O O . GLY A 1 103 ? -0.819 4.634 16.696 1.00 95.88 103 GLY A O 1
ATOM 790 N N . ILE A 1 104 ? -2.937 4.853 15.997 1.00 93.62 104 ILE A N 1
ATOM 791 C CA . ILE A 1 104 ? -2.547 5.175 14.608 1.00 93.62 104 ILE A CA 1
ATOM 792 C C . ILE A 1 104 ? -1.931 6.576 14.473 1.00 93.62 104 ILE A C 1
ATOM 794 O O . ILE A 1 104 ? -1.221 6.823 13.505 1.00 93.62 104 ILE A O 1
ATOM 798 N N . ASP A 1 105 ? -2.173 7.466 15.440 1.00 91.56 105 ASP A N 1
ATOM 799 C CA . ASP A 1 105 ? -1.569 8.805 15.505 1.00 91.56 105 ASP A CA 1
ATOM 800 C C . ASP A 1 105 ? -0.137 8.787 16.082 1.00 91.56 105 ASP A C 1
ATOM 802 O O . ASP A 1 105 ? 0.605 9.762 15.976 1.00 91.56 105 ASP A O 1
ATOM 806 N N . GLN A 1 106 ? 0.294 7.669 16.682 1.00 91.94 106 GLN A N 1
ATOM 807 C CA . GLN A 1 106 ? 1.627 7.567 17.277 1.00 91.94 106 GLN A CA 1
ATOM 808 C C . GLN A 1 106 ? 2.704 7.237 16.244 1.00 91.94 106 GLN A C 1
ATOM 810 O O . GLN A 1 106 ? 2.602 6.266 15.497 1.00 91.94 106 GLN A O 1
ATOM 815 N N . ILE A 1 107 ? 3.800 7.996 16.293 1.00 87.62 107 ILE A N 1
ATOM 816 C CA . ILE A 1 107 ? 5.020 7.735 15.513 1.00 87.62 107 ILE A CA 1
ATOM 817 C C . ILE A 1 107 ? 5.905 6.694 16.219 1.00 87.62 107 ILE A C 1
ATOM 819 O O . ILE A 1 107 ? 6.581 5.893 15.573 1.00 87.62 107 ILE A O 1
ATOM 823 N N . GLU A 1 108 ? 5.917 6.698 17.554 1.00 92.12 108 GLU A N 1
ATOM 824 C CA . GLU A 1 108 ? 6.725 5.775 18.350 1.00 92.12 108 GLU A CA 1
ATOM 825 C C . GLU A 1 108 ? 6.086 4.384 18.386 1.00 92.12 108 GLU A C 1
ATOM 827 O O . GLU A 1 108 ? 5.014 4.183 18.959 1.00 92.12 108 GLU A O 1
ATOM 832 N N . THR A 1 109 ? 6.776 3.402 17.801 1.00 89.19 109 THR A N 1
ATOM 833 C CA . THR A 1 109 ? 6.266 2.033 17.637 1.00 89.19 109 THR A CA 1
ATOM 834 C C . THR A 1 109 ? 5.904 1.368 18.970 1.00 89.19 109 THR A C 1
ATOM 836 O O . THR A 1 109 ? 4.937 0.617 19.036 1.00 89.19 109 THR A O 1
ATOM 839 N N . GLU A 1 110 ? 6.645 1.641 20.048 1.00 92.25 110 GLU A N 1
ATOM 840 C CA . GLU A 1 110 ? 6.347 1.089 21.379 1.00 92.25 110 GLU A CA 1
ATOM 841 C C . GLU A 1 110 ? 4.996 1.595 21.907 1.00 92.25 110 GLU A C 1
ATOM 843 O O . GLU A 1 110 ? 4.133 0.794 22.269 1.00 92.25 110 GLU A O 1
ATOM 848 N N . ILE A 1 111 ? 4.768 2.910 21.841 1.00 93.38 111 ILE A N 1
ATOM 849 C CA . ILE A 1 111 ? 3.511 3.538 22.268 1.00 93.38 111 ILE A CA 1
ATOM 850 C C . ILE A 1 111 ? 2.350 3.071 21.378 1.00 93.38 111 ILE A C 1
ATOM 852 O O . ILE A 1 111 ? 1.279 2.711 21.873 1.00 93.38 111 ILE A O 1
ATOM 856 N N . GLN A 1 112 ? 2.564 3.018 20.061 1.00 93.25 112 GLN A N 1
ATOM 857 C CA . GLN A 1 112 ? 1.582 2.486 19.118 1.00 93.25 112 GLN A CA 1
ATOM 858 C C . GLN A 1 112 ? 1.183 1.049 19.478 1.00 93.25 112 GLN A C 1
ATOM 860 O O . GLN A 1 112 ? -0.009 0.741 19.554 1.00 93.25 112 GLN A O 1
ATOM 865 N N . HIS A 1 113 ? 2.151 0.166 19.730 1.00 94.19 113 HIS A N 1
ATOM 866 C CA . HIS A 1 113 ? 1.879 -1.226 20.082 1.00 94.19 113 HIS A CA 1
ATOM 867 C C . HIS A 1 113 ? 1.055 -1.357 21.365 1.00 94.19 113 HIS A C 1
ATOM 869 O O . HIS A 1 113 ? 0.144 -2.191 21.412 1.00 94.19 113 HIS A O 1
ATOM 875 N N . ASP A 1 114 ? 1.321 -0.531 22.376 1.00 96.56 114 ASP A N 1
ATOM 876 C CA . ASP A 1 114 ? 0.551 -0.517 23.619 1.00 96.56 114 ASP A CA 1
ATOM 877 C C . ASP A 1 114 ? -0.902 -0.107 23.385 1.00 96.56 114 ASP A C 1
ATOM 879 O O . ASP A 1 114 ? -1.823 -0.785 23.857 1.00 96.56 114 ASP A O 1
ATOM 883 N N . TYR A 1 115 ? -1.139 0.923 22.573 1.00 97.94 115 TYR A N 1
ATOM 884 C CA . TYR A 1 115 ? -2.493 1.297 22.176 1.00 97.94 115 TYR A CA 1
ATOM 885 C C . TYR A 1 115 ? -3.198 0.193 21.384 1.00 97.94 115 TYR A C 1
ATOM 887 O O . TYR A 1 115 ? -4.340 -0.150 21.700 1.00 97.94 115 TYR A O 1
ATOM 895 N N . MET A 1 116 ? -2.516 -0.448 20.432 1.00 97.88 116 MET A N 1
ATOM 896 C CA . MET A 1 116 ? -3.085 -1.576 19.686 1.00 97.88 116 MET A CA 1
ATOM 897 C C . MET A 1 116 ? -3.389 -2.778 20.596 1.00 97.88 116 MET A C 1
ATOM 899 O O . MET A 1 116 ? -4.377 -3.485 20.392 1.00 97.88 116 MET A O 1
ATOM 903 N N . ASN A 1 117 ? -2.568 -3.037 21.621 1.00 97.94 117 ASN A N 1
ATOM 904 C CA . ASN A 1 117 ? -2.840 -4.056 22.640 1.00 97.94 117 ASN A CA 1
ATOM 905 C C . ASN A 1 117 ? -4.131 -3.741 23.407 1.00 97.94 117 ASN A C 1
ATOM 907 O O . ASN A 1 117 ? -4.993 -4.615 23.538 1.00 97.94 117 ASN A O 1
ATOM 911 N N . GLN A 1 118 ? -4.286 -2.500 23.872 1.00 98.44 118 GLN A N 1
ATOM 912 C CA . GLN A 1 118 ? -5.489 -2.074 24.586 1.00 98.44 118 GLN A CA 1
ATOM 913 C C . GLN A 1 118 ? -6.729 -2.151 23.692 1.00 98.44 118 GLN A C 1
ATOM 915 O O . GLN A 1 118 ? -7.726 -2.751 24.099 1.00 98.44 118 GLN A O 1
ATOM 920 N N . ALA A 1 119 ? -6.655 -1.647 22.459 1.00 98.44 119 ALA A N 1
ATOM 921 C CA . ALA A 1 119 ? -7.740 -1.719 21.485 1.00 98.44 119 ALA A CA 1
ATOM 922 C C . ALA A 1 119 ? -8.220 -3.165 21.277 1.00 98.44 119 ALA A C 1
ATOM 924 O O . ALA A 1 119 ? -9.403 -3.452 21.460 1.00 98.44 119 ALA A O 1
ATOM 925 N N . VAL A 1 120 ? -7.306 -4.113 21.025 1.00 98.38 120 VAL A N 1
ATOM 926 C CA . VAL A 1 120 ? -7.660 -5.538 20.879 1.00 98.38 120 VAL A CA 1
ATOM 927 C C . VAL A 1 120 ? -8.365 -6.081 22.120 1.00 98.38 120 VAL A C 1
ATOM 929 O O . VAL A 1 120 ? -9.389 -6.754 21.997 1.00 98.38 120 VAL A O 1
ATOM 932 N N . VAL A 1 121 ? -7.842 -5.812 23.320 1.00 97.38 121 VAL A N 1
ATOM 933 C CA . VAL A 1 121 ? -8.436 -6.322 24.567 1.00 97.38 121 VAL A CA 1
ATOM 934 C C . VAL A 1 121 ? -9.859 -5.799 24.745 1.00 97.38 121 VAL A C 1
ATOM 936 O O . VAL A 1 121 ? -10.759 -6.577 25.072 1.00 97.38 121 VAL A O 1
ATOM 939 N N . ARG A 1 122 ? -10.080 -4.501 24.520 1.00 97.44 122 ARG A N 1
ATOM 940 C CA . ARG A 1 122 ? -11.399 -3.872 24.664 1.00 97.44 122 ARG A CA 1
ATOM 941 C C . ARG A 1 122 ? -12.384 -4.399 23.626 1.00 97.44 122 ARG A C 1
ATOM 943 O O . ARG A 1 122 ? -13.4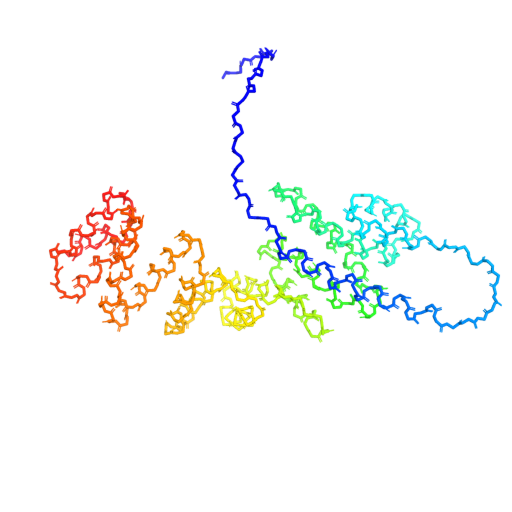60 -4.866 23.996 1.00 97.44 122 ARG A O 1
ATOM 950 N N . LEU A 1 123 ? -11.989 -4.422 22.356 1.00 97.06 123 LEU A N 1
ATOM 951 C CA . LEU A 1 123 ? -12.860 -4.822 21.250 1.00 97.06 123 LEU A CA 1
ATOM 952 C C . LEU A 1 123 ? -13.202 -6.309 21.282 1.00 97.06 123 LEU A C 1
ATOM 954 O O . LEU A 1 123 ? -14.351 -6.672 21.047 1.00 97.06 123 LEU A O 1
ATOM 958 N N . ARG A 1 124 ? -12.267 -7.189 21.659 1.00 96.19 124 ARG A N 1
ATOM 959 C CA . ARG A 1 124 ? -12.585 -8.616 21.831 1.00 96.19 124 ARG A CA 1
ATOM 960 C C . ARG A 1 124 ? -13.566 -8.851 22.974 1.00 96.19 124 ARG A C 1
ATOM 962 O O . ARG A 1 124 ? -14.465 -9.672 22.822 1.00 96.19 124 ARG A O 1
ATOM 969 N N . LYS A 1 125 ? -13.436 -8.128 24.093 1.00 95.38 125 LYS A N 1
ATOM 970 C CA . LYS A 1 125 ? -14.419 -8.193 25.189 1.00 95.38 125 LYS A CA 1
ATOM 971 C C . LYS A 1 125 ? -15.784 -7.660 24.750 1.00 95.38 125 LYS A C 1
ATOM 973 O O . LYS A 1 125 ? -16.787 -8.314 25.016 1.00 95.38 125 LYS A O 1
ATOM 978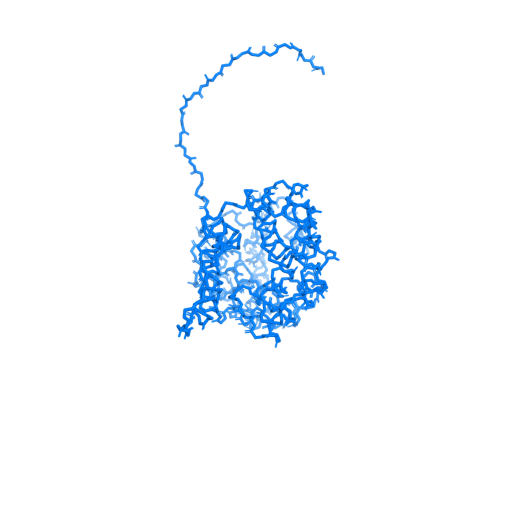 N N . ALA A 1 126 ? -15.817 -6.532 24.036 1.00 94.31 126 ALA A N 1
ATOM 979 C CA . ALA A 1 126 ? -17.049 -5.981 23.474 1.00 94.31 126 ALA A CA 1
ATOM 980 C C . ALA A 1 126 ? -17.723 -6.977 22.515 1.00 94.31 126 ALA A C 1
ATOM 982 O O . ALA A 1 126 ? -18.925 -7.190 22.616 1.00 94.31 126 ALA A O 1
ATOM 983 N N . LYS A 1 127 ? -16.957 -7.658 21.651 1.00 94.00 127 LYS A N 1
ATOM 984 C CA . LYS A 1 127 ? -17.464 -8.669 20.707 1.00 94.00 127 LYS A CA 1
ATOM 985 C C . LYS A 1 127 ? -18.200 -9.814 21.413 1.00 94.00 127 LYS A C 1
ATOM 987 O O . LYS A 1 127 ? -19.253 -10.230 20.941 1.00 94.00 127 LYS A O 1
ATOM 992 N N . LEU A 1 128 ? -17.668 -10.305 22.540 1.00 90.62 128 LEU A N 1
ATOM 993 C CA . LEU A 1 128 ? -18.221 -11.450 23.288 1.00 90.62 128 LEU A CA 1
ATOM 994 C C . LEU A 1 128 ? -19.615 -11.192 23.878 1.00 90.62 128 LEU A C 1
ATOM 996 O O . LEU A 1 128 ? -20.393 -12.129 24.032 1.00 90.62 128 LEU A O 1
ATOM 1000 N N . HIS A 1 129 ? -19.916 -9.941 24.225 1.00 78.69 129 HIS A N 1
ATOM 1001 C CA . HIS A 1 129 ? -21.139 -9.558 24.942 1.00 78.69 129 HIS A CA 1
ATOM 1002 C C . HIS A 1 129 ? -21.944 -8.477 24.206 1.00 78.69 129 HIS A C 1
ATOM 1004 O O . HIS A 1 129 ? -22.841 -7.863 24.782 1.00 78.69 129 HIS A O 1
ATOM 1010 N N . GLY A 1 130 ? -21.588 -8.219 22.948 1.00 70.12 130 GLY A N 1
ATOM 1011 C CA . GLY A 1 130 ? -22.036 -7.059 22.194 1.00 70.12 130 GLY A CA 1
ATOM 1012 C C . GLY A 1 130 ? -23.340 -7.237 21.440 1.00 70.12 130 GLY A C 1
ATOM 1013 O O . GLY A 1 130 ? -23.840 -8.346 21.242 1.00 70.12 130 GLY A O 1
ATOM 1014 N N . ARG A 1 131 ? -23.882 -6.106 20.984 1.00 77.06 131 ARG A N 1
ATOM 1015 C CA . ARG A 1 131 ? -25.102 -6.061 20.173 1.00 77.06 131 ARG A CA 1
ATOM 1016 C C . ARG A 1 131 ? -24.797 -6.529 18.743 1.00 77.06 131 ARG A C 1
ATOM 1018 O O . ARG A 1 131 ? -23.804 -6.061 18.189 1.00 77.06 131 ARG A O 1
ATOM 1025 N N . PRO A 1 132 ? -25.630 -7.392 18.126 1.00 75.88 132 PRO A N 1
ATOM 1026 C CA . PRO A 1 132 ? -25.422 -7.874 16.756 1.00 75.88 132 PRO A CA 1
ATOM 1027 C C . PRO A 1 132 ? -25.273 -6.760 15.711 1.00 75.88 132 PRO A C 1
ATOM 1029 O O . PRO A 1 132 ? -24.514 -6.912 14.765 1.00 75.88 132 PRO A O 1
ATOM 1032 N N . GLU A 1 133 ? -25.964 -5.639 15.919 1.00 78.69 133 GLU A N 1
ATOM 1033 C CA . GLU A 1 133 ? -26.044 -4.499 14.993 1.00 78.69 133 GLU A CA 1
ATOM 1034 C C . GLU A 1 133 ? -24.706 -3.802 14.731 1.00 78.69 133 GLU A C 1
ATOM 1036 O O . GLU A 1 133 ? -24.531 -3.247 13.661 1.00 78.69 133 GLU A O 1
ATOM 1041 N N . MET A 1 134 ? -23.783 -3.828 15.697 1.00 82.31 134 MET A N 1
ATOM 1042 C CA . MET A 1 134 ? -22.485 -3.140 15.622 1.00 82.31 134 MET A CA 1
ATOM 1043 C C . MET A 1 134 ? -21.321 -4.125 15.444 1.00 82.31 134 MET A C 1
ATOM 1045 O O . MET A 1 134 ? -20.154 -3.764 15.623 1.00 82.31 134 MET A O 1
ATOM 1049 N N . GLN A 1 135 ? -21.617 -5.410 15.204 1.00 88.19 135 GLN A N 1
ATOM 1050 C CA . GLN A 1 135 ? -20.582 -6.440 15.104 1.00 88.19 135 GLN A CA 1
ATOM 1051 C C . GLN A 1 135 ? -19.694 -6.205 13.883 1.00 88.19 135 GLN A C 1
ATOM 1053 O O . GLN A 1 135 ? -18.479 -6.344 14.000 1.00 88.19 135 GLN A O 1
ATOM 1058 N N . SER A 1 136 ? -20.271 -5.790 12.758 1.00 92.31 136 SER A N 1
ATOM 1059 C CA . SER A 1 136 ? -19.545 -5.570 11.508 1.00 92.31 136 SER A CA 1
ATOM 1060 C C . SER A 1 136 ? -18.581 -4.377 11.616 1.00 92.31 136 SER A C 1
ATOM 1062 O O . SER A 1 136 ? -17.411 -4.490 11.249 1.00 92.31 136 SER A O 1
ATOM 1064 N N . GLU A 1 137 ? -19.012 -3.265 12.215 1.00 92.94 137 GLU A N 1
ATOM 1065 C CA . GLU A 1 137 ? -18.203 -2.077 12.524 1.00 92.94 137 GLU A CA 1
ATOM 1066 C C . GLU A 1 137 ? -17.080 -2.405 13.514 1.00 92.94 137 GLU A C 1
ATOM 1068 O O . GLU A 1 137 ? -15.928 -2.001 13.338 1.00 92.94 137 GLU A O 1
ATOM 1073 N N . LEU A 1 138 ? -17.406 -3.158 14.571 1.00 94.56 138 LEU A N 1
ATOM 1074 C CA . LEU A 1 138 ? -16.428 -3.610 15.556 1.00 94.56 138 LEU A CA 1
ATOM 1075 C C . LEU A 1 138 ? -15.358 -4.466 14.882 1.00 94.56 138 LEU A C 1
ATOM 1077 O O . LEU A 1 138 ? -14.168 -4.250 15.112 1.00 94.56 138 LEU A O 1
ATOM 1081 N N . GLN A 1 139 ? -15.772 -5.428 14.057 1.00 96.88 139 GLN A N 1
ATOM 1082 C CA . GLN A 1 139 ? -14.876 -6.310 13.315 1.00 96.88 139 GLN A CA 1
ATOM 1083 C C . GLN A 1 139 ? -13.976 -5.524 12.363 1.00 96.88 139 GLN A C 1
ATOM 1085 O O . GLN A 1 139 ? -12.781 -5.800 12.322 1.00 96.88 139 GLN A O 1
ATOM 1090 N N . TYR A 1 140 ? -14.494 -4.494 11.692 1.00 97.50 140 TYR A N 1
ATOM 1091 C CA . TYR A 1 140 ? -13.683 -3.601 10.867 1.00 97.50 140 TYR A CA 1
ATOM 1092 C C . TYR A 1 140 ? -12.547 -2.951 11.668 1.00 97.50 140 TYR A C 1
ATOM 1094 O O . TYR A 1 140 ? -11.375 -3.069 11.296 1.00 97.50 140 TYR A O 1
ATOM 1102 N N . ILE A 1 141 ? -12.860 -2.319 12.807 1.00 97.75 141 ILE A N 1
ATOM 1103 C CA . ILE A 1 141 ? -11.830 -1.672 13.633 1.00 97.75 141 ILE A CA 1
ATOM 1104 C C . ILE A 1 141 ? -10.879 -2.707 14.237 1.00 97.75 141 ILE A C 1
ATOM 1106 O O . ILE A 1 141 ? -9.673 -2.474 14.288 1.00 97.75 141 ILE A O 1
ATOM 1110 N N . LEU A 1 142 ? -11.377 -3.868 14.661 1.00 97.62 142 LEU A N 1
ATOM 1111 C CA . LEU A 1 142 ? -10.541 -4.935 15.205 1.00 97.62 142 LEU A CA 1
ATOM 1112 C C . LEU A 1 142 ? -9.581 -5.503 14.146 1.00 97.62 142 LEU A C 1
ATOM 1114 O O . LEU A 1 142 ? -8.406 -5.706 14.446 1.00 97.62 142 LEU A O 1
ATOM 1118 N N . GLY A 1 143 ? -10.040 -5.685 12.908 1.00 98.25 143 GLY A N 1
ATOM 1119 C CA . GLY A 1 143 ? -9.214 -6.113 11.780 1.00 98.25 143 GLY A CA 1
ATOM 1120 C C . GLY A 1 143 ? -8.118 -5.104 11.442 1.00 98.25 143 GLY A C 1
ATOM 1121 O O . GLY A 1 143 ? -6.946 -5.474 11.374 1.00 98.25 143 GLY A O 1
ATOM 1122 N N . LYS A 1 144 ? -8.455 -3.808 11.370 1.00 98.25 144 LYS A N 1
ATOM 1123 C CA . LYS A 1 144 ? -7.457 -2.730 11.231 1.00 98.25 144 LYS A CA 1
ATOM 1124 C C . LYS A 1 144 ? -6.483 -2.695 12.404 1.00 98.25 144 LYS A C 1
ATOM 1126 O O . LYS A 1 144 ? -5.284 -2.530 12.201 1.00 98.25 144 LYS A O 1
ATOM 1131 N N . THR A 1 145 ? -6.972 -2.891 13.626 1.00 98.12 145 THR A N 1
ATOM 1132 C CA . THR A 1 145 ? -6.116 -2.951 14.816 1.00 98.12 145 THR A CA 1
ATOM 1133 C C . THR A 1 145 ? -5.088 -4.071 14.665 1.00 98.12 145 THR A C 1
ATOM 1135 O O . THR A 1 145 ? -3.905 -3.834 14.879 1.00 98.12 145 THR A O 1
ATOM 1138 N N . TYR A 1 146 ? -5.496 -5.271 14.241 1.00 98.50 146 TYR A N 1
ATOM 1139 C CA . TYR A 1 146 ? -4.566 -6.377 13.997 1.00 98.50 146 TYR A CA 1
ATOM 1140 C C . TYR A 1 146 ? -3.571 -6.089 12.873 1.00 98.50 146 TYR A C 1
ATOM 1142 O O . TYR A 1 146 ? -2.384 -6.341 13.059 1.00 98.50 146 TYR A O 1
ATOM 1150 N N . PHE A 1 147 ? -4.006 -5.475 11.773 1.00 97.69 147 PHE A N 1
ATOM 1151 C CA . PHE A 1 147 ? -3.104 -5.061 10.697 1.00 97.69 147 PHE A CA 1
ATOM 1152 C C . PHE A 1 147 ? -1.984 -4.126 11.190 1.00 97.69 147 PHE A C 1
ATOM 1154 O O . PHE A 1 147 ? -0.817 -4.293 10.823 1.00 97.69 147 PHE A O 1
ATOM 1161 N N . HIS A 1 148 ? -2.332 -3.163 12.054 1.00 96.00 148 HIS A N 1
ATOM 1162 C CA . HIS A 1 148 ? -1.395 -2.202 12.652 1.00 96.00 148 HIS A CA 1
ATOM 1163 C C . HIS A 1 148 ? -0.550 -2.787 13.792 1.00 96.00 148 HIS A C 1
ATOM 1165 O O . HIS A 1 148 ? 0.492 -2.232 14.122 1.00 96.00 148 HIS A O 1
ATOM 1171 N N . LYS A 1 149 ? -0.921 -3.943 14.362 1.00 94.69 149 LYS A N 1
ATOM 1172 C CA . LYS A 1 149 ? -0.028 -4.701 15.266 1.00 94.69 149 LYS A CA 1
ATOM 1173 C C . LYS A 1 149 ? 1.148 -5.344 14.538 1.00 94.69 149 LYS A C 1
ATOM 1175 O O . LYS A 1 149 ? 2.089 -5.788 15.195 1.00 94.69 149 LYS A O 1
ATOM 1180 N N . GLY A 1 150 ? 1.076 -5.430 13.214 1.00 92.25 150 GLY A N 1
ATOM 1181 C CA . GLY A 1 150 ? 2.160 -5.886 12.363 1.00 92.25 150 GLY A CA 1
ATOM 1182 C C . GLY A 1 150 ? 1.952 -7.276 11.771 1.00 92.25 150 GLY A C 1
ATOM 1183 O O . GLY A 1 150 ? 0.965 -7.963 12.022 1.00 92.25 150 GLY A O 1
ATOM 1184 N N . VAL A 1 151 ? 2.951 -7.680 10.988 1.00 93.38 151 VAL A N 1
ATOM 1185 C CA . VAL A 1 151 ? 2.896 -8.792 10.023 1.00 93.38 151 VAL A CA 1
ATOM 1186 C C . VAL A 1 151 ? 2.537 -10.161 10.617 1.00 93.38 151 VAL A C 1
ATOM 1188 O O . VAL A 1 151 ? 2.044 -11.043 9.925 1.00 93.38 151 VAL A O 1
ATOM 1191 N N . TYR A 1 152 ? 2.750 -10.361 11.920 1.00 95.75 152 TYR A N 1
ATOM 1192 C CA . TYR A 1 152 ? 2.413 -11.621 12.595 1.00 95.75 152 TYR A CA 1
ATOM 1193 C C . TYR A 1 152 ? 0.912 -11.802 12.858 1.00 95.75 152 TYR A C 1
AT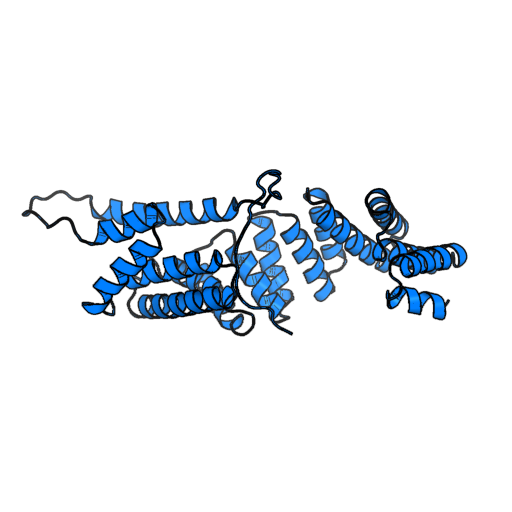OM 1195 O O . TYR A 1 152 ? 0.517 -12.861 13.335 1.00 95.75 152 TYR A O 1
ATOM 1203 N N . TYR A 1 153 ? 0.099 -10.778 12.588 1.00 97.69 153 TYR A N 1
ATOM 1204 C CA . TYR A 1 153 ? -1.344 -10.777 12.825 1.00 97.69 153 TYR A CA 1
ATOM 1205 C C . TYR A 1 153 ? -2.160 -10.567 11.543 1.00 97.69 153 TYR A C 1
ATOM 1207 O O . TYR A 1 153 ? -3.351 -10.265 11.625 1.00 97.69 153 TYR A O 1
ATOM 1215 N N . ASP A 1 154 ? -1.539 -10.692 10.364 1.00 97.75 154 ASP A N 1
ATOM 1216 C CA . ASP A 1 154 ? -2.228 -10.480 9.087 1.00 97.75 154 ASP A CA 1
ATOM 1217 C C . ASP A 1 154 ? -3.359 -11.507 8.866 1.00 97.75 154 ASP A C 1
ATOM 1219 O O . ASP A 1 154 ? -4.372 -11.173 8.261 1.00 97.75 154 ASP A O 1
ATOM 1223 N N . ASP A 1 155 ? -3.252 -12.725 9.411 1.00 98.12 155 ASP A N 1
ATOM 1224 C CA . ASP A 1 155 ? -4.332 -13.726 9.399 1.00 98.12 155 ASP A CA 1
ATOM 1225 C C . ASP A 1 155 ? -5.584 -13.245 10.145 1.00 98.12 155 ASP A C 1
ATOM 1227 O O . ASP A 1 155 ? -6.695 -13.321 9.621 1.00 98.12 155 ASP A O 1
ATOM 1231 N N . LEU A 1 156 ? -5.404 -12.691 11.345 1.00 98.44 156 LEU A N 1
ATOM 1232 C CA . LEU A 1 156 ? -6.489 -12.104 12.124 1.00 98.44 156 LEU A CA 1
ATOM 1233 C C . LEU A 1 156 ? -7.017 -10.834 11.456 1.00 98.44 156 LEU A C 1
ATOM 1235 O O . LEU A 1 156 ? -8.226 -10.612 11.448 1.00 98.44 156 LEU A O 1
ATOM 1239 N N . ALA A 1 157 ? -6.145 -10.005 10.877 1.00 98.62 157 ALA A N 1
ATOM 1240 C CA . ALA A 1 157 ? -6.578 -8.835 10.121 1.00 98.62 157 ALA A CA 1
ATOM 1241 C C . ALA A 1 157 ? -7.530 -9.243 8.985 1.00 98.62 157 ALA A C 1
ATOM 1243 O O . ALA A 1 157 ? -8.630 -8.696 8.895 1.00 98.62 157 ALA A O 1
ATOM 1244 N N . ILE A 1 158 ? -7.153 -10.252 8.194 1.00 98.75 158 ILE A N 1
ATOM 1245 C CA . ILE A 1 158 ? -7.976 -10.806 7.112 1.00 98.75 158 ILE A CA 1
ATOM 1246 C C . ILE A 1 158 ? -9.286 -11.382 7.651 1.00 98.75 158 ILE A C 1
ATOM 1248 O O . ILE A 1 158 ? -10.348 -11.047 7.126 1.00 98.75 158 ILE A O 1
ATOM 1252 N N . GLU A 1 159 ? -9.237 -12.197 8.711 1.00 98.44 159 GLU A N 1
ATOM 1253 C CA . GLU A 1 159 ? -10.426 -12.803 9.325 1.00 98.44 159 GLU A CA 1
ATOM 1254 C C . GLU A 1 159 ? -11.458 -11.734 9.710 1.00 98.44 159 GLU A C 1
ATOM 1256 O O . GLU A 1 159 ? -12.628 -11.815 9.333 1.00 98.44 159 GLU A O 1
ATOM 1261 N N . TYR A 1 160 ? -11.027 -10.709 10.447 1.00 98.25 160 TYR A N 1
ATOM 1262 C CA . TYR A 1 160 ? -11.928 -9.686 10.970 1.00 98.25 160 TYR A CA 1
ATOM 1263 C C . TYR A 1 160 ? -12.411 -8.707 9.894 1.00 98.25 160 TYR A C 1
ATOM 1265 O O . TYR A 1 160 ? -13.581 -8.328 9.913 1.00 98.25 160 TYR A O 1
ATOM 1273 N N . LEU A 1 161 ? -11.560 -8.317 8.941 1.00 98.44 161 LEU A N 1
ATOM 1274 C CA . LEU A 1 161 ? -11.973 -7.450 7.832 1.00 98.44 161 LEU A CA 1
ATOM 1275 C C . LEU A 1 161 ? -12.945 -8.165 6.885 1.00 98.44 161 LEU A C 1
ATOM 1277 O O . LEU A 1 161 ? -13.925 -7.557 6.458 1.00 98.44 161 LEU A O 1
ATOM 1281 N N . SER A 1 162 ? -12.732 -9.455 6.613 1.00 98.25 162 SER A N 1
ATOM 1282 C CA . SER A 1 162 ? -13.653 -10.259 5.797 1.00 98.25 162 SER A CA 1
ATOM 1283 C C . SER A 1 162 ? -14.998 -10.433 6.497 1.00 98.25 162 SER A C 1
ATOM 1285 O O . SER A 1 162 ? -16.039 -10.176 5.901 1.00 98.25 162 SER A O 1
ATOM 1287 N N . ALA A 1 163 ? -14.988 -10.752 7.796 1.00 96.56 163 ALA A N 1
ATOM 1288 C CA . ALA A 1 163 ? -16.218 -10.875 8.574 1.00 96.56 163 ALA A CA 1
ATOM 1289 C C . ALA A 1 163 ? -17.021 -9.560 8.630 1.00 96.56 163 ALA A C 1
ATOM 1291 O O . ALA A 1 163 ? -18.250 -9.590 8.634 1.00 96.56 163 ALA A O 1
ATOM 1292 N N . SER A 1 164 ? -16.336 -8.413 8.630 1.00 96.56 164 SER A N 1
ATOM 1293 C CA . SER A 1 164 ? -16.979 -7.101 8.542 1.00 96.56 164 SER A CA 1
ATOM 1294 C C . SER A 1 164 ? -17.733 -6.906 7.220 1.00 96.56 164 SER A C 1
ATOM 1296 O O . SER A 1 164 ? -18.896 -6.490 7.234 1.00 96.56 164 SER A O 1
ATOM 1298 N N . LEU A 1 165 ? -17.108 -7.281 6.094 1.00 95.69 165 LEU A N 1
ATOM 1299 C CA . LEU A 1 165 ? -17.737 -7.246 4.769 1.00 95.69 165 LEU A CA 1
ATOM 1300 C C . LEU A 1 165 ? -18.926 -8.208 4.676 1.00 95.69 165 LEU A C 1
ATOM 1302 O O . LEU A 1 165 ? -19.990 -7.815 4.198 1.00 95.69 165 LEU A O 1
ATOM 1306 N N . ASP A 1 166 ? -18.776 -9.437 5.176 1.00 95.56 166 ASP A N 1
ATOM 1307 C CA . ASP A 1 166 ? -19.848 -10.442 5.205 1.00 95.56 166 ASP A CA 1
ATOM 1308 C C . ASP A 1 166 ? -21.043 -9.977 6.050 1.00 95.56 166 ASP A C 1
ATOM 1310 O O . ASP A 1 166 ? -22.200 -10.268 5.741 1.00 95.56 166 ASP A O 1
ATOM 1314 N N . GLY A 1 167 ? -20.763 -9.212 7.107 1.00 92.44 167 GLY A N 1
ATOM 1315 C CA . GLY A 1 167 ? -21.751 -8.549 7.950 1.00 92.44 167 GLY A CA 1
ATOM 1316 C C . GLY A 1 167 ? -22.341 -7.265 7.353 1.00 92.44 167 GLY A C 1
ATOM 1317 O O . GLY A 1 167 ? -23.106 -6.584 8.037 1.00 92.44 167 GLY A O 1
ATOM 1318 N N . GLY A 1 168 ? -22.000 -6.916 6.109 1.00 91.88 168 GLY A N 1
ATOM 1319 C CA . GLY A 1 168 ? -22.563 -5.788 5.364 1.00 91.88 168 GLY A CA 1
ATOM 1320 C C . GLY A 1 168 ? -21.941 -4.422 5.662 1.00 91.88 168 GLY A C 1
ATOM 1321 O O . GLY A 1 168 ? -22.439 -3.422 5.143 1.00 91.88 168 GLY A O 1
ATOM 1322 N N . TYR A 1 169 ? -20.872 -4.349 6.461 1.00 91.00 169 TYR A N 1
ATOM 1323 C CA . TYR A 1 169 ? -20.151 -3.098 6.694 1.00 91.00 169 TYR A CA 1
ATOM 1324 C C . TYR A 1 169 ? -18.963 -2.983 5.736 1.00 91.00 169 TYR A C 1
ATOM 1326 O O . TYR A 1 169 ? -17.993 -3.734 5.819 1.00 91.00 169 TYR A O 1
ATOM 1334 N N . GLN A 1 170 ? -19.024 -2.006 4.832 1.00 88.25 170 GLN A N 1
ATOM 1335 C CA . GLN A 1 170 ? -17.972 -1.744 3.853 1.00 88.25 170 GLN A CA 1
ATOM 1336 C C . GLN A 1 170 ? -17.491 -0.297 3.969 1.00 88.25 170 GLN A C 1
ATOM 1338 O O . GLN A 1 170 ? -18.142 0.632 3.492 1.00 88.25 170 GLN A O 1
ATOM 1343 N N . SER A 1 171 ? -16.329 -0.115 4.598 1.00 90.38 171 SER A N 1
ATOM 1344 C CA . SER A 1 171 ? -15.580 1.139 4.525 1.00 90.38 171 SER A CA 1
ATOM 1345 C C . SER A 1 171 ? -14.786 1.193 3.217 1.00 90.38 171 SER A C 1
ATOM 1347 O O . SER A 1 171 ? -14.411 0.156 2.663 1.00 90.38 171 SER A O 1
ATOM 1349 N N . THR A 1 172 ? -14.501 2.400 2.727 1.00 88.44 172 THR A N 1
ATOM 1350 C CA . THR A 1 172 ? -13.782 2.626 1.460 1.00 88.44 172 THR A CA 1
ATOM 1351 C C . THR A 1 172 ? -12.379 2.017 1.454 1.00 88.44 172 THR A C 1
ATOM 1353 O O . THR A 1 172 ? -11.893 1.610 0.407 1.00 88.44 172 THR A O 1
ATOM 1356 N N . ASP A 1 173 ? -11.747 1.920 2.623 1.00 93.38 173 ASP A N 1
ATOM 1357 C CA . ASP A 1 173 ? -10.396 1.389 2.831 1.00 93.38 173 ASP A CA 1
ATOM 1358 C C . ASP A 1 173 ? -10.370 -0.103 3.225 1.00 93.38 173 ASP A C 1
ATOM 1360 O O . ASP A 1 173 ? -9.293 -0.684 3.349 1.00 93.38 173 ASP A O 1
ATOM 1364 N N . THR A 1 174 ? -11.521 -0.766 3.418 1.00 95.38 174 THR A N 1
ATOM 1365 C CA . THR A 1 174 ? -11.549 -2.173 3.868 1.00 95.38 174 THR A CA 1
ATOM 1366 C C . THR A 1 174 ? -10.826 -3.094 2.884 1.00 95.38 174 THR A C 1
ATOM 1368 O O . THR A 1 174 ? -10.038 -3.947 3.295 1.00 95.38 174 THR A O 1
ATOM 1371 N N . HIS A 1 175 ? -11.066 -2.915 1.582 1.00 97.88 175 HIS A N 1
ATOM 1372 C CA . HIS A 1 175 ? -10.404 -3.712 0.550 1.00 97.88 175 HIS A CA 1
ATOM 1373 C C . HIS A 1 175 ? -8.910 -3.402 0.428 1.00 97.88 175 HIS A C 1
ATOM 1375 O O . HIS A 1 175 ? -8.130 -4.318 0.196 1.00 97.88 175 HIS A O 1
ATOM 1381 N N . GLU A 1 176 ? -8.488 -2.160 0.659 1.00 97.00 176 GLU A N 1
ATOM 1382 C CA . GLU A 1 176 ? -7.065 -1.813 0.702 1.00 97.00 176 GLU A CA 1
ATOM 1383 C C . GLU A 1 176 ? -6.346 -2.569 1.830 1.00 97.00 176 GLU A C 1
ATOM 1385 O O . GLU A 1 176 ? -5.331 -3.222 1.591 1.00 97.00 176 GLU A O 1
ATOM 1390 N N . TYR A 1 177 ? -6.896 -2.569 3.049 1.00 97.44 177 TYR A N 1
ATOM 1391 C CA . TYR A 1 177 ? -6.296 -3.309 4.163 1.00 97.44 177 TYR A CA 1
ATOM 1392 C C . TYR A 1 177 ? -6.246 -4.820 3.919 1.00 97.44 177 TYR A C 1
ATOM 1394 O O . TYR A 1 177 ? -5.234 -5.450 4.234 1.00 97.44 177 TYR A O 1
ATOM 1402 N N . LEU A 1 178 ? -7.305 -5.400 3.343 1.00 98.56 178 LEU A N 1
ATOM 1403 C CA . LEU A 1 178 ? -7.321 -6.815 2.962 1.00 98.56 178 LEU A CA 1
ATOM 1404 C C . LEU A 1 178 ? -6.230 -7.121 1.936 1.00 98.56 178 LEU A C 1
ATOM 1406 O O . LEU A 1 178 ? -5.439 -8.039 2.142 1.00 98.56 178 LEU A O 1
ATOM 1410 N N . ALA A 1 179 ? -6.130 -6.316 0.879 1.00 98.38 179 ALA A N 1
ATOM 1411 C CA . ALA A 1 179 ? -5.097 -6.466 -0.135 1.00 98.38 179 ALA A CA 1
ATOM 1412 C C . ALA A 1 179 ? -3.683 -6.444 0.454 1.00 98.38 179 ALA A C 1
ATOM 1414 O O . ALA A 1 179 ? -2.871 -7.328 0.176 1.00 98.38 179 ALA A O 1
ATOM 1415 N N . LEU A 1 180 ? -3.389 -5.453 1.298 1.00 97.88 180 LEU A N 1
ATOM 1416 C CA . LEU A 1 180 ? -2.079 -5.317 1.931 1.00 97.88 180 LEU A CA 1
ATOM 1417 C C . LEU A 1 180 ? -1.773 -6.496 2.866 1.00 97.88 180 LEU A C 1
ATOM 1419 O O . LEU A 1 180 ? -0.641 -6.981 2.876 1.00 97.88 180 LEU A O 1
ATOM 1423 N N . ALA A 1 181 ? -2.760 -6.983 3.623 1.00 98.31 181 ALA A N 1
ATOM 1424 C CA . ALA A 1 181 ? -2.598 -8.144 4.497 1.00 98.31 181 ALA A CA 1
ATOM 1425 C C . ALA A 1 181 ? -2.330 -9.432 3.694 1.00 98.31 181 ALA A C 1
ATOM 1427 O O . ALA A 1 181 ? -1.390 -10.165 4.003 1.00 98.31 181 ALA A O 1
ATOM 1428 N N . HIS A 1 182 ? -3.077 -9.672 2.613 1.00 98.69 182 HIS A N 1
ATOM 1429 C CA . HIS A 1 182 ? -2.834 -10.797 1.706 1.00 98.69 182 HIS A CA 1
ATOM 1430 C C . HIS A 1 182 ? -1.459 -10.699 1.027 1.00 98.69 182 HIS A C 1
ATOM 1432 O O . HIS A 1 182 ? -0.716 -11.680 0.972 1.00 98.69 182 HIS A O 1
ATOM 1438 N N . ALA A 1 183 ? -1.055 -9.506 0.577 1.00 97.56 183 ALA A N 1
ATOM 1439 C CA . ALA A 1 183 ? 0.252 -9.286 -0.041 1.00 97.56 183 ALA A CA 1
ATOM 1440 C C . ALA A 1 183 ? 1.420 -9.598 0.912 1.00 97.56 183 ALA A C 1
ATOM 1442 O O . ALA A 1 183 ? 2.377 -10.257 0.503 1.00 97.56 183 ALA A O 1
ATOM 1443 N N . ARG A 1 184 ? 1.337 -9.186 2.188 1.00 96.81 184 ARG A N 1
ATOM 1444 C CA . ARG A 1 184 ? 2.339 -9.515 3.227 1.00 96.81 184 ARG A CA 1
ATOM 1445 C C . ARG A 1 184 ? 2.462 -11.016 3.478 1.00 96.81 184 ARG A C 1
ATOM 1447 O O . ARG A 1 184 ? 3.528 -11.490 3.858 1.00 96.81 184 ARG A O 1
ATOM 1454 N N . ARG A 1 185 ? 1.384 -11.758 3.233 1.00 97.31 185 ARG A N 1
ATOM 1455 C CA . ARG A 1 185 ? 1.332 -13.220 3.323 1.00 97.31 185 ARG A CA 1
ATOM 1456 C C . ARG A 1 185 ? 1.682 -13.932 2.014 1.00 97.31 185 ARG A C 1
ATOM 1458 O O . ARG A 1 185 ? 1.606 -15.155 1.963 1.00 97.31 185 ARG A O 1
ATOM 1465 N N . HIS A 1 186 ? 2.091 -13.197 0.978 1.00 96.69 186 HIS A N 1
ATOM 1466 C CA . HIS A 1 186 ? 2.358 -13.717 -0.369 1.00 96.69 186 HIS A CA 1
ATOM 1467 C C . HIS A 1 186 ? 1.129 -14.347 -1.056 1.00 96.69 186 HIS A C 1
ATOM 1469 O O . HIS A 1 186 ? 1.256 -15.101 -2.021 1.00 96.69 186 HIS A O 1
ATOM 1475 N N . GLU A 1 187 ? -0.076 -14.014 -0.594 1.00 98.25 187 GLU A N 1
ATOM 1476 C CA . GLU A 1 187 ? -1.359 -14.438 -1.161 1.00 98.25 187 GLU A CA 1
ATOM 1477 C C . GLU A 1 187 ? -1.755 -13.458 -2.283 1.00 98.25 187 GLU A C 1
ATOM 1479 O O . GLU A 1 187 ? -2.747 -12.736 -2.212 1.00 98.25 187 GLU A O 1
ATOM 1484 N N . TYR A 1 188 ? -0.912 -13.368 -3.317 1.00 98.06 188 TYR A N 1
ATOM 1485 C CA . TYR A 1 188 ? -0.974 -12.282 -4.301 1.00 98.06 188 TYR A CA 1
ATOM 1486 C C . TYR A 1 188 ? -2.248 -12.266 -5.149 1.00 98.06 188 TYR A C 1
ATOM 1488 O O . TYR A 1 188 ? -2.691 -11.191 -5.534 1.00 98.06 188 TYR A O 1
ATOM 1496 N N . GLU A 1 189 ? -2.855 -13.421 -5.419 1.00 98.50 189 GLU A N 1
ATOM 1497 C CA . GLU A 1 189 ? -4.116 -13.485 -6.170 1.00 98.50 189 GLU A CA 1
ATOM 1498 C C . GLU A 1 189 ? -5.287 -12.853 -5.401 1.00 98.50 189 GLU A C 1
ATOM 1500 O O . GLU A 1 189 ? -6.021 -12.029 -5.948 1.00 98.50 189 GLU A O 1
ATOM 1505 N N . GLU A 1 190 ? -5.400 -13.143 -4.102 1.00 98.62 190 GLU A N 1
ATOM 1506 C CA . GLU A 1 190 ? -6.386 -12.497 -3.223 1.00 98.62 190 GLU A CA 1
ATOM 1507 C C . GLU A 1 190 ? -6.096 -10.998 -3.070 1.00 98.62 190 GLU A C 1
ATOM 1509 O O . GLU A 1 190 ? -7.006 -10.166 -3.064 1.00 98.62 190 GLU A O 1
ATOM 1514 N N . SER A 1 191 ? -4.813 -10.626 -3.020 1.00 98.69 191 SER A N 1
ATOM 1515 C CA . SER A 1 191 ? -4.414 -9.218 -3.022 1.00 98.69 191 SER A CA 1
ATOM 1516 C C . SER A 1 191 ? -4.862 -8.490 -4.292 1.00 98.69 191 SER A C 1
ATOM 1518 O O . SER A 1 191 ? -5.444 -7.412 -4.191 1.00 98.69 191 SER A O 1
ATOM 1520 N N . VAL A 1 192 ? -4.677 -9.081 -5.481 1.00 98.81 192 VAL A N 1
ATOM 1521 C CA . VAL A 1 192 ? -5.163 -8.503 -6.747 1.00 98.81 192 VAL A CA 1
ATOM 1522 C C . VAL A 1 192 ? -6.675 -8.306 -6.704 1.00 98.81 192 VAL A C 1
ATOM 1524 O O . VAL A 1 192 ? -7.136 -7.206 -7.004 1.00 98.81 192 VAL A O 1
ATOM 1527 N N . TYR A 1 193 ? -7.436 -9.319 -6.275 1.00 98.50 193 TYR A N 1
ATOM 1528 C CA . TYR A 1 193 ? -8.894 -9.220 -6.151 1.00 98.50 193 TYR A CA 1
ATOM 1529 C C . TYR A 1 193 ? -9.319 -8.026 -5.283 1.00 98.50 193 TYR A C 1
ATOM 1531 O O . TYR A 1 193 ? -10.192 -7.239 -5.657 1.00 98.50 193 TYR A O 1
ATOM 1539 N N . HIS A 1 194 ? -8.684 -7.858 -4.124 1.00 98.50 194 HIS A N 1
ATOM 1540 C CA . HIS A 1 194 ? -9.005 -6.761 -3.222 1.00 98.50 194 HIS A CA 1
ATOM 1541 C C . HIS A 1 194 ? -8.510 -5.398 -3.725 1.00 98.50 194 HIS A C 1
ATOM 1543 O O . HIS A 1 194 ? -9.236 -4.414 -3.589 1.00 98.50 194 HIS A O 1
ATOM 1549 N N . LEU A 1 195 ? -7.344 -5.320 -4.370 1.00 98.56 195 LEU A N 1
ATOM 1550 C CA . LEU A 1 195 ? -6.852 -4.083 -4.988 1.00 98.56 195 LEU A CA 1
ATOM 1551 C C . LEU A 1 195 ? -7.761 -3.613 -6.123 1.00 98.56 195 LEU A C 1
ATOM 1553 O O . LEU A 1 195 ? -8.000 -2.416 -6.231 1.00 98.56 195 LEU A O 1
ATOM 1557 N N . GLU A 1 196 ? -8.304 -4.528 -6.931 1.00 98.31 196 GLU A N 1
ATOM 1558 C CA . GLU A 1 196 ? -9.278 -4.204 -7.982 1.00 98.31 196 GLU A CA 1
ATOM 1559 C C . GLU A 1 196 ? -10.525 -3.530 -7.401 1.00 98.31 196 GLU A C 1
ATOM 1561 O O . GLU A 1 196 ? -10.954 -2.488 -7.890 1.00 98.31 196 GLU A O 1
ATOM 1566 N N . ARG A 1 197 ? -11.056 -4.049 -6.289 1.00 97.62 197 ARG A N 1
ATOM 1567 C CA . ARG A 1 197 ? -12.176 -3.402 -5.589 1.00 97.62 197 ARG A CA 1
ATOM 1568 C C . ARG A 1 197 ? -11.780 -2.082 -4.934 1.00 97.62 197 ARG A C 1
ATOM 1570 O O . ARG A 1 197 ? -12.585 -1.156 -4.912 1.00 97.62 197 ARG A O 1
ATOM 1577 N N . ALA A 1 198 ? -10.562 -1.974 -4.406 1.00 96.56 198 ALA A N 1
ATOM 1578 C CA . ALA A 1 198 ? -10.078 -0.735 -3.804 1.00 96.56 198 ALA A CA 1
ATOM 1579 C C . ALA A 1 198 ? -9.985 0.399 -4.841 1.00 96.56 198 ALA A C 1
ATOM 1581 O O . ALA A 1 198 ? -10.503 1.488 -4.590 1.00 96.56 198 ALA A O 1
ATOM 1582 N N . VAL A 1 199 ? -9.420 0.137 -6.030 1.00 96.44 199 VAL A N 1
ATOM 1583 C CA . VAL A 1 199 ? -9.337 1.148 -7.103 1.00 96.44 199 VAL A CA 1
ATOM 1584 C C . VAL A 1 199 ? -10.704 1.517 -7.677 1.00 96.44 199 VAL A C 1
ATOM 1586 O O . VAL A 1 199 ? -10.879 2.651 -8.107 1.00 96.44 199 VAL A O 1
ATOM 1589 N N . GLU A 1 200 ? -11.685 0.607 -7.671 1.00 95.19 200 GLU A N 1
ATOM 1590 C CA . GLU A 1 200 ? -13.067 0.921 -8.067 1.00 95.19 200 GLU A CA 1
ATOM 1591 C C . GLU A 1 200 ? -13.748 1.890 -7.088 1.00 95.19 200 GLU A C 1
ATOM 1593 O O . GLU A 1 200 ? -14.514 2.758 -7.510 1.00 95.19 200 GLU A O 1
ATOM 1598 N N . LEU A 1 201 ? -13.479 1.748 -5.786 1.00 92.88 201 LEU A N 1
ATOM 1599 C CA . LEU A 1 201 ? -14.106 2.552 -4.733 1.00 92.88 201 LEU A CA 1
ATOM 1600 C C . LEU A 1 201 ? -13.447 3.920 -4.554 1.00 92.88 201 LEU A C 1
ATOM 1602 O O . LEU A 1 201 ? -14.144 4.917 -4.364 1.00 92.88 201 LEU A O 1
ATOM 1606 N N . ASN A 1 202 ? -12.117 3.968 -4.577 1.00 91.25 202 ASN A N 1
ATOM 1607 C CA . ASN A 1 202 ? -11.352 5.193 -4.388 1.00 91.25 202 ASN A CA 1
ATOM 1608 C C . ASN A 1 202 ? -10.095 5.167 -5.271 1.00 91.25 202 ASN A C 1
ATOM 1610 O O . ASN A 1 202 ? -9.030 4.793 -4.789 1.00 91.25 202 ASN A O 1
ATOM 1614 N N . PRO A 1 203 ? -10.202 5.527 -6.562 1.00 92.25 203 PRO A N 1
ATOM 1615 C CA . PRO A 1 203 ? -9.060 5.527 -7.468 1.00 92.25 203 PRO A CA 1
ATOM 1616 C C . PRO A 1 203 ? -7.950 6.465 -6.974 1.00 92.25 203 PRO A C 1
ATOM 1618 O O . PRO A 1 203 ? -8.183 7.657 -6.782 1.00 92.25 203 PRO A O 1
ATOM 1621 N N . ASP A 1 204 ? -6.742 5.929 -6.832 1.00 92.25 204 ASP A N 1
ATOM 1622 C CA . ASP A 1 204 ? -5.567 6.615 -6.292 1.00 92.25 204 ASP A CA 1
ATOM 1623 C C . ASP A 1 204 ? -4.294 6.086 -6.980 1.00 92.25 204 ASP A C 1
ATOM 1625 O O . ASP A 1 204 ? -4.259 4.946 -7.461 1.00 92.25 204 ASP A O 1
ATOM 1629 N N . ASP A 1 205 ? -3.267 6.928 -7.097 1.00 95.06 205 ASP A N 1
ATOM 1630 C CA . ASP A 1 205 ? -2.035 6.600 -7.818 1.00 95.06 205 ASP A CA 1
ATOM 1631 C C . ASP A 1 205 ? -1.241 5.472 -7.149 1.00 95.06 205 ASP A C 1
ATOM 1633 O O . ASP A 1 205 ? -0.776 4.555 -7.837 1.00 95.06 205 ASP A O 1
ATOM 1637 N N . LEU A 1 206 ? -1.140 5.483 -5.821 1.00 95.75 206 LEU A N 1
ATOM 1638 C CA . LEU A 1 206 ? -0.503 4.442 -5.027 1.00 95.75 206 LEU A CA 1
ATOM 1639 C C . LEU A 1 206 ? -1.276 3.123 -5.119 1.00 95.75 206 LEU A C 1
ATOM 1641 O O . LEU A 1 206 ? -0.646 2.068 -5.242 1.00 95.75 206 LEU A O 1
ATOM 1645 N N . LEU A 1 207 ? -2.612 3.147 -5.132 1.00 96.06 207 LEU A N 1
ATOM 1646 C CA . LEU A 1 207 ? -3.422 1.941 -5.343 1.00 96.06 207 LEU A CA 1
ATOM 1647 C C . LEU A 1 207 ? -3.205 1.344 -6.737 1.00 96.06 207 LEU A C 1
ATOM 1649 O O . LEU A 1 207 ? -2.984 0.136 -6.853 1.00 96.06 207 LEU A O 1
ATOM 1653 N N . TYR A 1 208 ? -3.192 2.163 -7.793 1.00 98.38 208 TYR A N 1
ATOM 1654 C CA . TYR A 1 208 ? -2.878 1.681 -9.142 1.00 98.38 208 TYR A CA 1
ATOM 1655 C C . TYR A 1 208 ? -1.453 1.134 -9.244 1.00 98.38 208 TYR A C 1
ATOM 1657 O O . TYR A 1 208 ? -1.248 0.071 -9.836 1.00 98.38 208 TYR A O 1
ATOM 1665 N N . TYR A 1 209 ? -0.474 1.807 -8.637 1.00 98.31 209 TYR A N 1
ATOM 1666 C CA . TYR A 1 209 ? 0.907 1.329 -8.591 1.00 98.31 209 TYR A CA 1
ATOM 1667 C C . TYR A 1 209 ? 1.009 -0.024 -7.872 1.00 98.31 209 TYR A C 1
ATOM 1669 O O . TYR A 1 209 ? 1.623 -0.961 -8.384 1.00 98.31 209 TYR A O 1
ATOM 1677 N N . THR A 1 210 ? 0.355 -0.155 -6.716 1.00 97.88 210 THR A N 1
ATOM 1678 C CA . THR A 1 210 ? 0.359 -1.379 -5.900 1.00 97.88 210 THR A CA 1
ATOM 1679 C C . THR A 1 210 ? -0.335 -2.528 -6.630 1.00 97.88 210 THR A C 1
ATOM 1681 O O . THR A 1 210 ? 0.169 -3.653 -6.631 1.00 97.88 210 THR A O 1
ATOM 1684 N N . LEU A 1 211 ? -1.442 -2.253 -7.328 1.00 98.56 211 LEU A N 1
ATOM 1685 C CA . LEU A 1 211 ? -2.121 -3.220 -8.193 1.00 98.56 211 LEU A CA 1
ATOM 1686 C C . LEU A 1 211 ? -1.218 -3.677 -9.341 1.00 98.56 211 LEU A C 1
ATOM 1688 O O . LEU A 1 211 ? -1.128 -4.876 -9.599 1.00 98.56 211 LEU A O 1
ATOM 1692 N N . GLY A 1 212 ? -0.508 -2.753 -9.994 1.00 98.31 212 GLY A N 1
ATOM 1693 C CA . GLY A 1 212 ? 0.460 -3.079 -11.042 1.00 98.31 212 GLY A CA 1
ATOM 1694 C C . GLY A 1 212 ? 1.578 -3.985 -10.532 1.00 98.31 212 GLY A C 1
ATOM 1695 O O . GLY A 1 212 ? 1.819 -5.051 -11.097 1.00 98.31 212 GLY A O 1
ATOM 1696 N N . ALA A 1 213 ? 2.199 -3.617 -9.412 1.00 98.12 213 ALA A N 1
ATOM 1697 C CA . ALA A 1 213 ? 3.269 -4.397 -8.797 1.00 98.12 213 ALA A CA 1
ATOM 1698 C C . ALA A 1 213 ? 2.795 -5.794 -8.360 1.00 98.12 213 ALA A C 1
ATOM 1700 O O . ALA A 1 213 ? 3.494 -6.783 -8.577 1.00 98.12 213 ALA A O 1
ATOM 1701 N N . THR A 1 214 ? 1.588 -5.901 -7.802 1.00 98.44 214 THR A N 1
ATOM 1702 C CA . THR A 1 214 ? 1.009 -7.189 -7.383 1.00 98.44 214 THR A CA 1
ATOM 1703 C C . THR A 1 214 ? 0.657 -8.059 -8.594 1.00 98.44 214 THR A C 1
ATOM 1705 O O . THR A 1 214 ? 0.935 -9.256 -8.594 1.00 98.44 214 THR A O 1
ATOM 1708 N N . ARG A 1 215 ? 0.145 -7.464 -9.680 1.00 98.56 215 ARG A N 1
ATOM 1709 C CA . ARG A 1 215 ? -0.103 -8.159 -10.954 1.00 98.56 215 ARG A CA 1
ATOM 1710 C C . ARG A 1 215 ? 1.176 -8.718 -11.578 1.00 98.56 215 ARG A C 1
ATOM 1712 O O . ARG A 1 215 ? 1.133 -9.813 -12.133 1.00 98.56 215 ARG A O 1
ATOM 1719 N N . MET A 1 216 ? 2.317 -8.039 -11.430 1.00 97.62 216 MET A N 1
ATOM 1720 C CA . MET A 1 216 ? 3.618 -8.600 -11.829 1.00 97.62 216 MET A CA 1
ATOM 1721 C C . MET A 1 216 ? 3.968 -9.862 -11.030 1.00 97.62 216 MET A C 1
ATOM 1723 O O . MET A 1 216 ? 4.449 -10.828 -11.617 1.00 97.62 216 MET A O 1
ATOM 1727 N N . GLN A 1 217 ? 3.688 -9.895 -9.719 1.00 97.00 217 GLN A N 1
ATOM 1728 C CA . GLN A 1 217 ? 3.969 -11.071 -8.878 1.00 97.00 217 GLN A CA 1
ATOM 1729 C C . GLN A 1 217 ? 3.176 -12.312 -9.313 1.00 97.00 217 GLN A C 1
ATOM 1731 O O . GLN A 1 217 ? 3.679 -13.427 -9.198 1.00 97.00 217 GLN A O 1
ATOM 1736 N N . VAL A 1 218 ? 1.967 -12.130 -9.855 1.00 97.94 218 VAL A N 1
ATOM 1737 C CA . VAL A 1 218 ? 1.136 -13.221 -10.403 1.00 97.94 218 VAL A CA 1
ATOM 1738 C C . VAL A 1 218 ? 1.315 -13.429 -11.915 1.00 97.94 218 VAL A C 1
ATOM 1740 O O . VAL A 1 218 ? 0.585 -14.205 -12.525 1.00 97.94 218 VAL A O 1
ATOM 1743 N N . GLY A 1 219 ? 2.276 -12.746 -12.549 1.00 96.88 219 GLY A N 1
ATOM 1744 C CA . GLY A 1 219 ? 2.588 -12.895 -13.976 1.00 96.88 219 GLY A CA 1
ATOM 1745 C C . GLY A 1 219 ? 1.578 -12.261 -14.943 1.00 96.88 219 GLY A C 1
ATOM 1746 O O . GLY A 1 219 ? 1.651 -12.497 -16.150 1.00 96.88 219 GLY A O 1
ATOM 1747 N N . ARG A 1 220 ? 0.649 -11.431 -14.455 1.00 98.12 220 ARG A N 1
ATOM 1748 C CA . ARG A 1 220 ? -0.355 -10.713 -15.262 1.00 98.12 220 ARG A CA 1
ATOM 1749 C C . ARG A 1 220 ? 0.231 -9.429 -15.857 1.00 98.12 220 ARG A C 1
ATOM 1751 O O . ARG A 1 220 ? -0.230 -8.322 -15.580 1.00 98.12 220 ARG A O 1
ATOM 1758 N N . ASN A 1 221 ? 1.274 -9.574 -16.672 1.00 97.06 221 ASN A N 1
ATOM 1759 C CA . ASN A 1 221 ? 2.101 -8.460 -17.151 1.00 97.06 221 ASN A CA 1
ATOM 1760 C C . ASN A 1 221 ? 1.321 -7.413 -17.964 1.00 97.06 221 ASN A C 1
ATOM 1762 O O . ASN A 1 221 ? 1.518 -6.219 -17.762 1.00 97.06 221 ASN A O 1
ATOM 1766 N N . GLU A 1 222 ? 0.395 -7.824 -18.835 1.00 97.50 222 GLU A N 1
ATOM 1767 C CA . GLU A 1 222 ? -0.430 -6.880 -19.610 1.00 97.50 222 GLU A CA 1
ATOM 1768 C C . GLU A 1 222 ? -1.363 -6.049 -18.715 1.00 97.50 222 GLU A C 1
ATOM 1770 O O . GLU A 1 222 ? -1.536 -4.844 -18.909 1.00 97.50 222 GLU A O 1
ATOM 1775 N N . GLU A 1 223 ? -1.964 -6.681 -17.705 1.00 98.38 223 GLU A N 1
ATOM 1776 C CA . GLU A 1 223 ? -2.796 -5.989 -16.721 1.00 98.38 223 GLU A CA 1
ATOM 1777 C C . GLU A 1 223 ? -1.958 -5.064 -15.834 1.00 98.38 223 GLU A C 1
ATOM 1779 O O . GLU A 1 223 ? -2.407 -3.965 -15.503 1.00 98.38 223 GLU A O 1
ATOM 1784 N N . ALA A 1 224 ? -0.736 -5.475 -15.487 1.00 98.56 224 ALA A N 1
ATOM 1785 C CA . ALA A 1 224 ? 0.206 -4.652 -14.741 1.00 98.56 224 ALA A CA 1
ATOM 1786 C C . ALA A 1 224 ? 0.595 -3.390 -15.524 1.00 98.56 224 ALA A C 1
ATOM 1788 O O . ALA A 1 224 ? 0.556 -2.295 -14.966 1.00 98.56 224 ALA A O 1
ATOM 1789 N N . GLN A 1 225 ? 0.875 -3.504 -16.828 1.00 98.50 225 GLN A N 1
ATOM 1790 C CA . GLN A 1 225 ? 1.132 -2.334 -17.674 1.00 98.50 225 GLN A CA 1
ATOM 1791 C C . GLN A 1 225 ? -0.049 -1.356 -17.666 1.00 98.50 225 GLN A C 1
ATOM 1793 O O . GLN A 1 225 ? 0.156 -0.148 -17.564 1.00 98.50 225 GLN A O 1
ATOM 1798 N N . ARG A 1 226 ? -1.294 -1.854 -17.761 1.00 98.38 226 ARG A N 1
ATOM 1799 C CA . ARG A 1 226 ? -2.492 -0.999 -17.665 1.00 98.38 226 ARG A CA 1
ATOM 1800 C C . ARG A 1 226 ? -2.551 -0.274 -16.320 1.00 98.38 226 ARG A C 1
ATOM 1802 O O . ARG A 1 226 ? -2.758 0.934 -16.302 1.00 98.38 226 ARG A O 1
ATOM 1809 N N . SER A 1 227 ? -2.302 -0.980 -15.220 1.00 98.56 227 SER A N 1
ATOM 1810 C CA . SER A 1 227 ? -2.251 -0.385 -13.881 1.00 98.56 227 SER A CA 1
ATOM 1811 C C . SER A 1 227 ? -1.179 0.697 -13.746 1.00 98.56 227 SER A C 1
ATOM 1813 O O . SER A 1 227 ? -1.476 1.773 -13.240 1.00 98.56 227 SER A O 1
ATOM 1815 N N . PHE A 1 228 ? 0.043 0.470 -14.234 1.00 98.62 228 PHE A N 1
ATOM 1816 C CA . PHE A 1 228 ? 1.093 1.491 -14.167 1.00 98.62 228 PHE A CA 1
ATOM 1817 C C . PHE A 1 228 ? 0.800 2.702 -15.056 1.00 98.62 228 PHE A C 1
ATOM 1819 O O . PHE A 1 228 ? 1.089 3.825 -14.649 1.00 98.62 228 PHE A O 1
ATOM 1826 N N . ARG A 1 229 ? 0.178 2.513 -16.230 1.00 98.44 229 ARG A N 1
ATOM 1827 C CA . ARG A 1 229 ? -0.297 3.638 -17.057 1.00 98.44 229 ARG A CA 1
ATOM 1828 C C . ARG A 1 229 ? -1.324 4.486 -16.306 1.00 98.44 229 ARG A C 1
ATOM 1830 O O . ARG A 1 229 ? -1.222 5.711 -16.334 1.00 98.44 229 ARG A O 1
ATOM 1837 N N . GLU A 1 230 ? -2.265 3.858 -15.601 1.00 98.38 230 GLU A N 1
ATOM 1838 C CA . GLU A 1 230 ? -3.219 4.582 -14.755 1.00 98.38 230 GLU A CA 1
ATOM 1839 C C . GLU A 1 230 ? -2.523 5.307 -13.599 1.00 98.38 230 GLU A C 1
ATOM 1841 O O . GLU A 1 230 ? -2.774 6.496 -13.417 1.00 98.38 230 GLU A O 1
ATOM 1846 N N . ALA A 1 231 ? -1.581 4.660 -12.902 1.00 97.94 231 ALA A N 1
ATOM 1847 C CA . ALA A 1 231 ? -0.789 5.296 -11.846 1.00 97.94 231 ALA A CA 1
ATOM 1848 C C . ALA A 1 231 ? -0.063 6.555 -12.355 1.00 97.94 231 ALA A C 1
ATOM 1850 O O . ALA A 1 231 ? -0.143 7.611 -11.737 1.00 97.94 231 ALA A O 1
ATOM 1851 N N . VAL A 1 232 ? 0.575 6.486 -13.530 1.00 97.38 232 VAL A N 1
ATOM 1852 C CA . VAL A 1 232 ? 1.225 7.646 -14.166 1.00 97.38 232 VAL A CA 1
ATOM 1853 C C . VAL A 1 232 ? 0.219 8.746 -14.512 1.00 97.38 232 VAL A C 1
ATOM 1855 O O . VAL A 1 232 ? 0.527 9.925 -14.335 1.00 97.38 232 VAL A O 1
ATOM 1858 N N . ARG A 1 233 ? -0.967 8.376 -15.015 1.00 96.88 233 ARG A N 1
ATOM 1859 C CA . ARG A 1 233 ? -2.016 9.309 -15.455 1.00 96.88 233 ARG A CA 1
ATOM 1860 C C . ARG A 1 233 ? -2.643 10.076 -14.294 1.00 96.88 233 ARG A C 1
ATOM 1862 O O . ARG A 1 233 ? -2.978 11.245 -14.471 1.00 96.88 233 ARG A O 1
ATOM 1869 N N . VAL A 1 234 ? -2.873 9.411 -13.162 1.00 95.81 234 VAL A N 1
ATOM 1870 C CA . VAL A 1 234 ? -3.546 10.011 -12.000 1.00 95.81 234 VAL A CA 1
ATOM 1871 C C . VAL A 1 234 ? -2.581 10.656 -11.009 1.00 95.81 234 VAL A C 1
ATOM 1873 O O . VAL A 1 234 ? -3.012 11.514 -10.243 1.00 95.81 234 VAL A O 1
ATOM 1876 N N . SER A 1 235 ? -1.299 10.283 -11.040 1.00 93.38 235 SER A N 1
ATOM 1877 C CA . SER A 1 235 ? -0.315 10.778 -10.082 1.00 93.38 235 SER A CA 1
ATOM 1878 C C . SER A 1 235 ? -0.033 12.271 -10.236 1.00 93.38 235 SER A C 1
ATOM 1880 O O . SER A 1 235 ? 0.245 12.770 -11.331 1.00 93.38 235 SER A O 1
ATOM 1882 N N . SER A 1 236 ? -0.045 12.964 -9.098 1.00 92.00 236 SER A N 1
ATOM 1883 C CA . SER A 1 236 ? 0.573 14.285 -8.925 1.00 92.00 236 SER A CA 1
ATOM 1884 C C . SER A 1 236 ? 1.916 14.224 -8.189 1.00 92.00 236 SER A C 1
ATOM 1886 O O . SER A 1 236 ? 2.579 15.251 -8.051 1.00 92.00 236 SER A O 1
ATOM 1888 N N . ASP A 1 237 ? 2.304 13.047 -7.693 1.00 94.31 237 ASP A N 1
ATOM 1889 C CA . ASP A 1 237 ? 3.573 12.811 -7.014 1.00 94.31 237 ASP A CA 1
ATOM 1890 C C . ASP A 1 237 ? 4.655 12.418 -8.033 1.00 94.31 237 ASP A C 1
ATOM 1892 O O . ASP A 1 237 ? 4.621 11.349 -8.651 1.00 94.31 237 ASP A O 1
ATOM 1896 N N . GLU A 1 238 ? 5.637 13.302 -8.216 1.00 92.75 238 GLU A N 1
ATOM 1897 C CA . GLU A 1 238 ? 6.709 13.124 -9.201 1.00 92.75 238 GLU A CA 1
ATOM 1898 C C . GLU A 1 238 ? 7.538 11.858 -8.951 1.00 92.75 238 GLU A C 1
ATOM 1900 O O . GLU A 1 238 ? 7.988 11.212 -9.901 1.00 92.75 238 GLU A O 1
ATOM 1905 N N . TYR A 1 239 ? 7.742 11.485 -7.686 1.00 93.19 239 TYR A N 1
ATOM 1906 C CA . TYR A 1 239 ? 8.521 10.306 -7.334 1.00 93.19 239 TYR A CA 1
ATOM 1907 C C . TYR A 1 239 ? 7.757 9.030 -7.694 1.00 93.19 239 TYR A C 1
ATOM 1909 O O . TYR A 1 239 ? 8.300 8.160 -8.377 1.00 93.19 239 TYR A O 1
ATOM 1917 N N . LEU A 1 240 ? 6.486 8.927 -7.306 1.00 95.12 240 LEU A N 1
ATOM 1918 C CA . LEU A 1 240 ? 5.647 7.779 -7.635 1.00 95.12 240 LEU A CA 1
ATOM 1919 C C . LEU A 1 240 ? 5.429 7.663 -9.146 1.00 95.12 240 LEU A C 1
ATOM 1921 O O . LEU A 1 240 ? 5.475 6.557 -9.687 1.00 95.12 240 LEU A O 1
ATOM 1925 N N . GLN A 1 241 ? 5.262 8.788 -9.849 1.00 95.75 241 GLN A N 1
ATOM 1926 C CA . GLN A 1 241 ? 5.164 8.787 -11.306 1.00 95.75 241 GLN A CA 1
ATOM 1927 C C . GLN A 1 241 ? 6.443 8.227 -11.950 1.00 95.75 241 GLN A C 1
ATOM 1929 O O . GLN A 1 241 ? 6.348 7.381 -12.841 1.00 95.75 241 GLN A O 1
ATOM 1934 N N . GLN A 1 242 ? 7.632 8.632 -11.487 1.00 96.31 242 GLN A N 1
ATOM 1935 C CA . GLN A 1 242 ? 8.903 8.069 -11.960 1.00 96.31 242 GLN A CA 1
ATOM 1936 C C . GLN A 1 242 ? 8.986 6.559 -11.710 1.00 96.31 242 GLN A C 1
ATOM 1938 O O . GLN A 1 242 ? 9.312 5.808 -12.629 1.00 96.31 242 GLN A O 1
ATOM 1943 N N . GLN A 1 243 ? 8.639 6.097 -10.505 1.00 97.19 243 GLN A N 1
ATOM 1944 C CA . GLN A 1 243 ? 8.642 4.668 -10.169 1.00 97.19 243 GLN A CA 1
ATOM 1945 C C . GLN A 1 243 ? 7.678 3.869 -11.058 1.00 97.19 243 GLN A C 1
ATOM 1947 O O . GLN A 1 243 ? 8.035 2.809 -11.575 1.00 97.19 243 GLN A O 1
ATOM 1952 N N . ALA A 1 244 ? 6.475 4.393 -11.304 1.00 97.94 244 ALA A N 1
ATOM 1953 C CA . ALA A 1 244 ? 5.500 3.769 -12.192 1.00 97.94 244 ALA A CA 1
ATOM 1954 C C . ALA A 1 244 ? 5.996 3.705 -13.649 1.00 97.94 244 ALA A C 1
ATOM 1956 O O . ALA A 1 244 ? 5.819 2.678 -14.305 1.00 97.94 244 ALA A O 1
ATOM 1957 N N . ARG A 1 245 ? 6.666 4.755 -14.150 1.00 98.44 245 ARG A N 1
ATOM 1958 C CA . ARG A 1 245 ? 7.285 4.759 -15.489 1.00 98.44 245 ARG A CA 1
ATOM 1959 C C . ARG A 1 245 ? 8.407 3.735 -15.614 1.00 98.44 245 ARG A C 1
ATOM 1961 O O . ARG A 1 245 ? 8.470 3.068 -16.641 1.00 98.44 245 ARG A O 1
ATOM 1968 N N . ILE A 1 246 ? 9.255 3.589 -14.591 1.00 98.25 246 ILE A N 1
ATOM 1969 C CA . ILE A 1 246 ? 10.323 2.574 -14.560 1.00 98.25 246 ILE A CA 1
ATOM 1970 C C . ILE A 1 246 ? 9.715 1.174 -14.686 1.00 98.25 246 ILE A C 1
ATOM 1972 O O . ILE A 1 246 ? 10.052 0.449 -15.620 1.00 98.25 246 ILE A O 1
ATOM 1976 N N . ARG A 1 247 ? 8.736 0.834 -13.836 1.00 98.38 247 ARG A N 1
ATOM 1977 C CA . ARG A 1 247 ? 8.047 -0.470 -13.881 1.00 98.38 247 ARG A CA 1
ATOM 1978 C C . ARG A 1 247 ? 7.319 -0.715 -15.202 1.00 98.38 247 ARG A C 1
ATOM 1980 O O . ARG A 1 247 ? 7.352 -1.822 -15.737 1.00 98.38 247 ARG A O 1
ATOM 1987 N N . LEU A 1 248 ? 6.680 0.315 -15.757 1.00 98.38 248 LEU A N 1
ATOM 1988 C CA . LEU A 1 248 ? 6.051 0.237 -17.073 1.00 98.38 248 LEU A CA 1
ATOM 1989 C C . LEU A 1 248 ? 7.092 -0.027 -18.173 1.00 98.38 248 LEU A C 1
ATOM 1991 O O . LEU A 1 248 ? 6.877 -0.908 -19.001 1.00 98.38 248 LEU A O 1
ATOM 1995 N N . GLY A 1 249 ? 8.222 0.684 -18.166 1.00 97.88 249 GLY A N 1
ATOM 1996 C CA . GLY A 1 249 ? 9.309 0.498 -19.130 1.00 97.88 249 GLY A CA 1
ATOM 1997 C C . GLY A 1 249 ? 9.945 -0.890 -19.057 1.00 97.88 249 GLY A C 1
ATOM 1998 O O . GLY A 1 249 ? 10.175 -1.499 -20.098 1.00 97.88 249 GLY A O 1
ATOM 1999 N N . GLU A 1 250 ? 10.147 -1.433 -17.854 1.00 97.62 250 GLU A N 1
ATOM 2000 C CA . GLU A 1 250 ? 10.601 -2.817 -17.648 1.00 97.62 250 GLU A CA 1
ATOM 2001 C C . GLU A 1 250 ? 9.641 -3.826 -18.301 1.00 97.62 250 GLU A C 1
ATOM 2003 O O . GLU A 1 250 ? 10.068 -4.703 -19.054 1.00 97.62 250 GLU A O 1
ATOM 2008 N N . LEU A 1 251 ? 8.331 -3.676 -18.074 1.00 97.88 251 LEU A N 1
ATOM 2009 C CA . LEU A 1 251 ? 7.317 -4.563 -18.651 1.00 97.88 251 LEU A CA 1
ATOM 2010 C C . LEU A 1 251 ? 7.193 -4.430 -20.173 1.00 97.88 251 LEU A C 1
ATOM 2012 O O . LEU A 1 251 ? 7.002 -5.437 -20.859 1.00 97.88 251 LEU A O 1
ATOM 2016 N N . LEU A 1 252 ? 7.302 -3.213 -20.706 1.00 98.00 252 LEU A N 1
ATOM 2017 C CA . LEU A 1 252 ? 7.304 -2.958 -22.148 1.00 98.00 252 LEU A CA 1
ATOM 2018 C C . LEU A 1 252 ? 8.542 -3.571 -22.807 1.00 98.00 252 LEU A C 1
ATOM 2020 O O . LEU A 1 252 ? 8.423 -4.259 -23.818 1.00 98.00 252 LEU A O 1
ATOM 2024 N N . HIS A 1 253 ? 9.716 -3.419 -22.188 1.00 96.94 253 HIS A N 1
ATOM 2025 C CA . HIS A 1 253 ? 10.948 -4.073 -22.625 1.00 96.94 253 HIS A CA 1
ATOM 2026 C C . HIS A 1 253 ? 10.788 -5.599 -22.674 1.00 96.94 253 HIS A C 1
ATOM 2028 O O . HIS A 1 253 ? 11.092 -6.215 -23.696 1.00 96.94 253 HIS A O 1
ATOM 2034 N N . MET A 1 254 ? 10.243 -6.208 -21.615 1.00 95.06 254 MET A N 1
ATOM 2035 C CA . MET A 1 254 ? 9.972 -7.651 -21.576 1.00 95.06 254 MET A CA 1
ATOM 2036 C C . MET A 1 254 ? 8.977 -8.108 -22.652 1.00 95.06 254 MET A C 1
ATOM 2038 O O . MET A 1 254 ? 9.055 -9.247 -23.107 1.00 95.06 254 MET A O 1
ATOM 2042 N N . SER A 1 255 ? 8.054 -7.234 -23.058 1.00 94.94 255 SER A N 1
ATOM 2043 C CA . SER A 1 255 ? 7.040 -7.515 -24.086 1.00 94.94 255 SER A CA 1
ATOM 2044 C C . SER A 1 255 ? 7.547 -7.268 -25.514 1.00 94.94 255 SER A C 1
ATOM 2046 O O . SER A 1 255 ? 6.887 -7.654 -26.475 1.00 94.94 255 SER A O 1
ATOM 2048 N N . GLY A 1 256 ? 8.739 -6.677 -25.666 1.00 95.62 256 GLY A N 1
ATOM 2049 C CA . GLY A 1 256 ? 9.329 -6.316 -26.958 1.00 95.62 256 GLY A CA 1
ATOM 2050 C C . GLY A 1 256 ? 8.912 -4.938 -27.484 1.00 95.62 256 GLY A C 1
ATOM 2051 O O . GLY A 1 256 ? 9.353 -4.542 -28.565 1.00 95.62 256 GLY A O 1
ATOM 2052 N N . ASP A 1 257 ? 8.125 -4.178 -26.720 1.00 97.31 257 ASP A N 1
ATOM 2053 C CA . ASP A 1 257 ? 7.636 -2.837 -27.060 1.00 97.31 257 ASP A CA 1
ATOM 2054 C C . ASP A 1 257 ? 8.711 -1.773 -26.785 1.00 97.31 257 ASP A C 1
ATOM 2056 O O . ASP A 1 257 ? 8.545 -0.831 -26.008 1.00 97.31 257 ASP A O 1
ATOM 2060 N N . TYR A 1 258 ? 9.871 -1.948 -27.416 1.00 97.38 258 TYR A N 1
ATOM 2061 C CA . TYR A 1 258 ? 11.084 -1.200 -27.100 1.00 97.38 258 TYR A CA 1
ATOM 2062 C C . TYR A 1 258 ? 10.972 0.313 -27.346 1.00 97.38 258 TYR A C 1
ATOM 2064 O O . TYR A 1 258 ? 11.677 1.076 -26.691 1.00 97.38 258 TYR A O 1
ATOM 2072 N N . ASP A 1 259 ? 10.129 0.753 -28.288 1.00 97.88 259 ASP A N 1
ATOM 2073 C CA . ASP A 1 259 ? 9.949 2.183 -28.585 1.00 97.88 259 ASP A CA 1
ATOM 2074 C C . ASP A 1 259 ? 9.239 2.899 -27.431 1.00 97.88 259 ASP A C 1
ATOM 2076 O O . ASP A 1 259 ? 9.731 3.915 -26.941 1.00 97.88 259 ASP A O 1
ATOM 2080 N N . GLU A 1 260 ? 8.126 2.335 -26.950 1.00 97.88 260 GLU A N 1
ATOM 2081 C CA . GLU A 1 260 ? 7.390 2.883 -25.804 1.00 97.88 260 GLU A CA 1
ATOM 2082 C C . GLU A 1 260 ? 8.227 2.756 -24.521 1.00 97.88 260 GLU A C 1
ATOM 2084 O O . GLU A 1 260 ? 8.259 3.683 -23.712 1.00 97.88 260 GLU A O 1
ATOM 2089 N N . ALA A 1 261 ? 8.964 1.650 -24.352 1.00 98.19 261 ALA A N 1
ATOM 2090 C CA . ALA A 1 261 ? 9.862 1.459 -23.213 1.00 98.19 261 ALA A CA 1
ATOM 2091 C C . ALA A 1 261 ? 10.948 2.550 -23.150 1.00 98.19 261 ALA A C 1
ATOM 2093 O O . ALA A 1 261 ? 11.174 3.149 -22.095 1.00 98.19 261 ALA A O 1
ATOM 2094 N N . GLU A 1 262 ? 11.596 2.843 -24.283 1.00 98.31 262 GLU A N 1
ATOM 2095 C CA . GLU A 1 262 ? 12.610 3.897 -24.380 1.00 98.31 262 GLU A CA 1
ATOM 2096 C C . GLU A 1 262 ? 12.005 5.280 -24.109 1.00 98.31 262 GLU A C 1
ATOM 2098 O O . GLU A 1 262 ? 12.611 6.086 -23.401 1.00 98.31 262 GLU A O 1
ATOM 2103 N N . GLU A 1 263 ? 10.803 5.556 -24.624 1.00 98.25 263 GLU A N 1
ATOM 2104 C CA . GLU A 1 263 ? 10.082 6.801 -24.348 1.00 98.25 263 GLU A CA 1
ATOM 2105 C C . GLU A 1 263 ? 9.827 6.987 -22.847 1.00 98.25 263 GLU A C 1
ATOM 2107 O O . GLU A 1 263 ? 10.145 8.049 -22.307 1.00 98.25 263 GLU A O 1
ATOM 2112 N N . GLN A 1 264 ? 9.334 5.955 -22.150 1.00 98.25 264 GLN A N 1
ATOM 2113 C CA . GLN A 1 264 ? 9.102 6.041 -20.705 1.00 98.25 264 GLN A CA 1
ATOM 2114 C C . GLN A 1 264 ? 10.385 6.362 -19.941 1.00 98.25 264 GLN A C 1
ATOM 2116 O O . GLN A 1 264 ? 10.366 7.212 -19.050 1.00 98.25 264 GLN A O 1
ATOM 2121 N N . MET A 1 265 ? 11.509 5.737 -20.299 1.00 98.50 265 MET A N 1
ATOM 2122 C CA . MET A 1 265 ? 12.763 6.000 -19.598 1.00 98.50 265 MET A CA 1
ATOM 2123 C C . MET A 1 265 ? 13.334 7.383 -19.918 1.00 98.50 265 MET A C 1
ATOM 2125 O O . MET A 1 265 ? 13.888 8.039 -19.037 1.00 98.50 265 MET A O 1
ATOM 2129 N N . ARG A 1 266 ? 13.168 7.872 -21.152 1.00 97.88 266 ARG A N 1
ATOM 2130 C CA . ARG A 1 266 ? 13.550 9.244 -21.516 1.00 97.88 266 ARG A CA 1
ATOM 2131 C C . ARG A 1 266 ? 12.756 10.284 -20.733 1.00 97.88 266 ARG A C 1
ATOM 2133 O O . ARG A 1 266 ? 13.349 11.269 -20.311 1.00 97.88 266 ARG A O 1
ATOM 2140 N N . LEU A 1 267 ? 11.461 10.057 -20.505 1.00 97.56 267 LEU A N 1
ATOM 2141 C CA . LEU A 1 267 ? 10.646 10.920 -19.645 1.00 97.56 267 LEU A CA 1
ATOM 2142 C C . LEU A 1 267 ? 11.167 10.909 -18.200 1.00 97.56 267 LEU A C 1
ATOM 2144 O O . LEU A 1 267 ? 11.350 11.970 -17.615 1.00 97.56 267 LEU A O 1
ATOM 2148 N N . VAL A 1 268 ? 11.513 9.736 -17.655 1.00 98.00 268 VAL A N 1
ATOM 2149 C CA . VAL A 1 268 ? 12.136 9.649 -16.320 1.00 98.00 268 VAL A CA 1
ATOM 2150 C C . VAL A 1 268 ? 13.452 10.426 -16.264 1.00 98.00 268 VAL A C 1
ATOM 2152 O O . VAL A 1 268 ? 13.673 11.170 -15.314 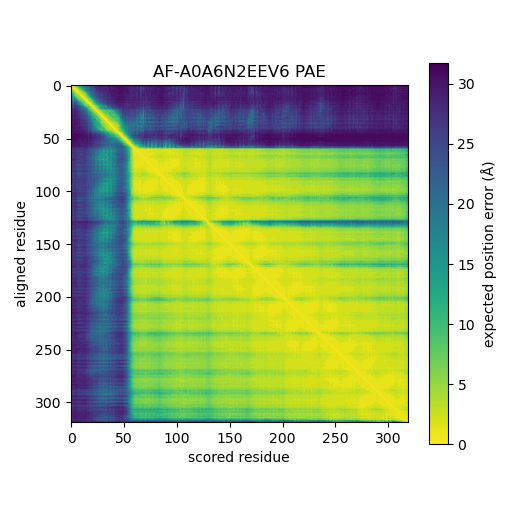1.00 98.00 268 VAL A O 1
ATOM 2155 N N . LEU A 1 269 ? 14.319 10.296 -17.271 1.00 97.62 269 LEU A N 1
ATOM 2156 C CA . LEU A 1 269 ? 15.608 10.995 -17.315 1.00 97.62 269 LEU A CA 1
ATOM 2157 C C . LEU A 1 269 ? 15.489 12.495 -17.607 1.00 97.62 269 LEU A C 1
ATOM 2159 O O . LEU A 1 269 ? 16.396 13.250 -17.257 1.00 97.62 269 LEU A O 1
ATOM 2163 N N . GLN A 1 270 ? 14.398 12.940 -18.232 1.00 96.69 270 GLN A N 1
ATOM 2164 C CA . GLN A 1 270 ? 14.104 14.359 -18.415 1.00 96.69 270 GLN A CA 1
ATOM 2165 C C . GLN A 1 270 ? 13.839 15.039 -17.067 1.00 96.69 270 GLN A C 1
ATOM 2167 O O . GLN A 1 270 ? 14.374 16.121 -16.819 1.00 96.69 270 GLN A O 1
ATOM 2172 N N . ASP A 1 271 ? 13.065 14.386 -16.200 1.00 94.06 271 ASP A N 1
ATOM 2173 C CA . ASP A 1 271 ? 12.705 14.913 -14.881 1.00 94.06 271 ASP A CA 1
ATOM 2174 C C . ASP A 1 271 ? 13.805 14.641 -13.844 1.00 94.06 271 ASP A C 1
ATOM 2176 O O . ASP A 1 271 ? 14.139 15.490 -13.015 1.00 94.06 271 ASP A O 1
ATOM 2180 N N . ASN A 1 272 ? 14.430 13.467 -13.927 1.00 95.50 272 ASN A N 1
ATOM 2181 C CA . ASN A 1 272 ? 15.503 13.025 -13.050 1.00 95.50 272 ASN A CA 1
ATOM 2182 C C . ASN A 1 272 ? 16.683 12.439 -13.847 1.00 95.50 272 ASN A C 1
ATOM 2184 O O . ASN A 1 272 ? 16.825 11.217 -13.966 1.00 95.50 272 ASN A O 1
ATOM 2188 N N . PRO A 1 273 ? 17.625 13.294 -14.290 1.00 96.44 273 PRO A N 1
ATOM 2189 C CA . PRO A 1 273 ? 18.833 12.864 -15.001 1.00 96.44 273 PRO A CA 1
ATOM 2190 C C . PRO A 1 273 ? 19.798 11.996 -14.176 1.00 96.44 273 PRO A C 1
ATOM 2192 O O . PRO A 1 273 ? 20.868 11.633 -14.657 1.00 96.44 273 PRO A O 1
ATOM 2195 N N . LYS A 1 274 ? 19.497 11.741 -12.897 1.00 96.38 274 LYS A N 1
ATOM 2196 C CA . LYS A 1 274 ? 20.298 10.909 -11.990 1.00 96.38 274 LYS A CA 1
ATOM 2197 C C . LYS A 1 274 ? 19.558 9.634 -11.579 1.00 96.38 274 LYS A C 1
ATOM 2199 O O . LYS A 1 274 ? 19.893 9.049 -10.553 1.00 96.38 274 LYS A O 1
ATOM 2204 N N . SER A 1 275 ? 18.563 9.202 -12.347 1.00 97.25 275 SER A N 1
ATOM 2205 C CA . SER A 1 275 ? 17.927 7.902 -12.142 1.00 97.25 275 SER A CA 1
ATOM 2206 C C . SER A 1 275 ? 18.829 6.785 -12.677 1.00 97.25 275 SER A C 1
ATOM 2208 O O . SER A 1 275 ? 18.930 6.587 -13.888 1.00 97.25 275 SER A O 1
ATOM 2210 N N . ALA A 1 276 ? 19.514 6.073 -11.775 1.00 97.38 276 ALA A N 1
ATOM 2211 C CA . ALA A 1 276 ? 20.360 4.939 -12.148 1.00 97.38 276 ALA A CA 1
ATOM 2212 C C . ALA A 1 276 ? 19.532 3.803 -12.774 1.00 97.38 276 ALA A C 1
ATOM 2214 O O . ALA A 1 276 ? 19.929 3.280 -13.814 1.00 97.38 276 ALA A O 1
ATOM 2215 N N . ASP A 1 277 ? 18.356 3.514 -12.209 1.00 96.69 277 ASP A N 1
ATOM 2216 C CA . ASP A 1 277 ? 17.417 2.508 -12.719 1.00 96.69 277 ASP A CA 1
ATOM 2217 C C . ASP A 1 277 ? 16.979 2.813 -14.157 1.00 96.69 277 ASP A C 1
ATOM 2219 O O . ASP A 1 277 ? 16.972 1.927 -15.009 1.00 96.69 277 ASP A O 1
ATOM 2223 N N . ALA A 1 278 ? 16.668 4.077 -14.471 1.00 97.69 278 ALA A N 1
ATOM 2224 C CA . ALA A 1 278 ? 16.274 4.449 -15.828 1.00 97.69 278 ALA A CA 1
ATOM 2225 C C . ALA A 1 278 ? 17.423 4.237 -16.822 1.00 97.69 278 ALA A C 1
ATOM 2227 O O . ALA A 1 278 ? 17.220 3.612 -17.860 1.00 97.69 278 ALA A O 1
ATOM 2228 N N . HIS A 1 279 ? 18.643 4.678 -16.489 1.00 98.38 279 HIS A N 1
ATOM 2229 C CA . HIS A 1 279 ? 19.826 4.386 -17.306 1.00 98.38 279 HIS A CA 1
ATOM 2230 C C . HIS A 1 279 ? 20.044 2.875 -17.476 1.00 98.38 279 HIS A C 1
ATOM 2232 O O . HIS A 1 279 ? 20.315 2.407 -18.581 1.00 98.38 279 HIS A O 1
ATOM 2238 N N . PHE A 1 280 ? 19.877 2.085 -16.415 1.00 98.19 280 PHE A N 1
ATOM 2239 C CA . PHE A 1 280 ? 19.994 0.634 -16.504 1.00 98.19 280 PHE A CA 1
ATOM 2240 C C . PHE A 1 280 ? 18.975 0.035 -17.489 1.00 98.19 280 PHE A C 1
ATOM 2242 O O . PHE A 1 280 ? 19.371 -0.694 -18.401 1.00 98.19 280 PHE A O 1
ATOM 2249 N N . VAL A 1 281 ? 17.696 0.410 -17.380 1.00 98.06 281 VAL A N 1
ATOM 2250 C CA . VAL A 1 281 ? 16.626 -0.075 -18.266 1.00 98.06 281 VAL A CA 1
ATOM 2251 C C . VAL A 1 281 ? 16.823 0.389 -19.719 1.00 98.06 281 VAL A C 1
ATOM 2253 O O . VAL A 1 281 ? 16.628 -0.419 -20.626 1.00 98.06 281 VAL A O 1
ATOM 2256 N N . LEU A 1 282 ? 17.280 1.624 -19.994 1.00 98.12 282 LEU A N 1
ATOM 2257 C CA . LEU A 1 282 ? 17.679 2.015 -21.365 1.00 98.12 282 LEU A CA 1
ATOM 2258 C C . LEU A 1 282 ? 18.796 1.117 -21.903 1.00 98.12 282 LEU A C 1
ATOM 2260 O O . LEU A 1 282 ? 18.779 0.755 -23.081 1.00 98.12 282 LEU A O 1
ATOM 2264 N N . GLY A 1 283 ? 19.766 0.771 -21.056 1.00 97.94 283 GLY A N 1
ATOM 2265 C CA . GLY A 1 283 ? 20.848 -0.132 -21.421 1.00 97.94 283 GLY A CA 1
ATOM 2266 C C . GLY A 1 283 ? 20.331 -1.503 -21.859 1.00 97.94 283 GLY A C 1
ATOM 2267 O O . GLY A 1 283 ? 20.726 -1.995 -22.918 1.00 97.94 283 GLY A O 1
ATOM 2268 N N . GLU 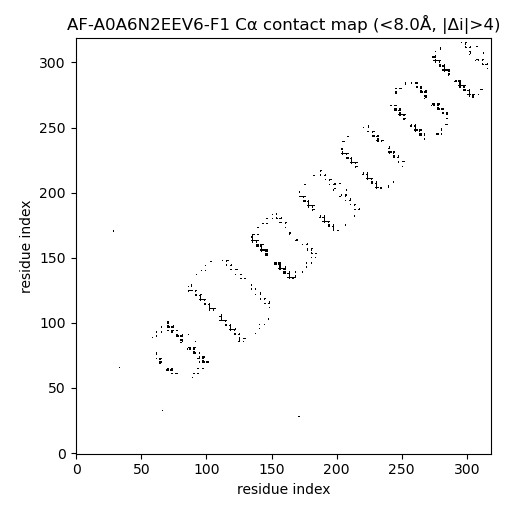A 1 284 ? 19.382 -2.069 -21.108 1.00 98.06 284 GLU A N 1
ATOM 2269 C CA . GLU A 1 284 ? 18.700 -3.323 -21.459 1.00 98.06 284 GLU A CA 1
ATOM 2270 C C . GLU A 1 284 ? 17.958 -3.210 -22.800 1.00 98.06 284 GLU A C 1
ATOM 2272 O O . GLU A 1 284 ? 18.145 -4.045 -23.688 1.00 98.06 284 GLU A O 1
ATOM 2277 N N . ILE A 1 285 ? 17.206 -2.124 -23.006 1.00 98.12 285 ILE A N 1
ATOM 2278 C CA . ILE A 1 285 ? 16.466 -1.863 -24.250 1.00 98.12 285 ILE A CA 1
ATOM 2279 C C . ILE A 1 285 ? 17.411 -1.775 -25.461 1.00 98.12 285 ILE A C 1
ATOM 2281 O O . ILE A 1 285 ? 17.151 -2.380 -26.507 1.00 98.12 285 ILE A O 1
ATOM 2285 N N . TYR A 1 286 ? 18.526 -1.048 -25.351 1.00 98.00 286 TYR A N 1
ATOM 2286 C CA . TYR A 1 286 ? 19.511 -0.951 -26.433 1.00 98.00 286 TYR A CA 1
ATOM 2287 C C . TYR A 1 286 ? 20.226 -2.276 -26.691 1.00 98.00 286 TYR A C 1
ATOM 2289 O O . TYR A 1 286 ? 20.458 -2.627 -27.851 1.00 98.00 286 TYR A O 1
ATOM 2297 N N . SER A 1 287 ? 20.520 -3.037 -25.637 1.00 97.00 287 SER A N 1
ATOM 2298 C CA . SER A 1 287 ? 21.105 -4.373 -25.743 1.00 97.00 287 SER A CA 1
ATOM 2299 C C . SER A 1 287 ? 20.183 -5.320 -26.515 1.00 97.00 287 SER A C 1
ATOM 2301 O O . SER A 1 287 ? 20.618 -5.948 -27.485 1.00 97.00 287 SER A O 1
ATOM 2303 N N . ALA A 1 288 ? 18.890 -5.342 -26.174 1.00 95.94 288 ALA A N 1
ATOM 2304 C CA . ALA A 1 288 ? 17.874 -6.143 -26.856 1.00 95.94 288 ALA A CA 1
ATOM 2305 C C . ALA A 1 288 ? 17.714 -5.767 -28.342 1.00 95.94 288 ALA A C 1
ATOM 2307 O O . ALA A 1 288 ? 17.456 -6.626 -29.186 1.00 95.94 288 ALA A O 1
ATOM 2308 N N . ARG A 1 289 ? 17.953 -4.496 -28.690 1.00 95.69 289 ARG A N 1
ATOM 2309 C CA . ARG A 1 289 ? 17.984 -3.990 -30.076 1.00 95.69 289 ARG A CA 1
ATOM 2310 C C . ARG A 1 289 ? 19.299 -4.250 -30.819 1.00 95.69 289 ARG A C 1
ATOM 2312 O O . ARG A 1 289 ? 19.410 -3.907 -31.995 1.00 95.69 289 ARG A O 1
ATOM 2319 N N . GLY A 1 290 ? 20.296 -4.837 -30.160 1.00 95.31 290 GLY A N 1
ATOM 2320 C CA . GLY A 1 290 ? 21.617 -5.108 -30.727 1.00 95.31 290 GLY A CA 1
ATOM 2321 C C . GLY A 1 290 ? 22.567 -3.906 -30.749 1.00 95.31 290 GLY A C 1
ATOM 2322 O O . GLY A 1 290 ? 23.673 -4.019 -31.283 1.00 95.31 290 GLY A O 1
ATOM 2323 N N . ASP A 1 291 ? 22.191 -2.773 -30.151 1.00 96.56 291 ASP A N 1
ATOM 2324 C CA . ASP A 1 291 ? 23.038 -1.583 -30.047 1.00 96.56 291 ASP A CA 1
ATOM 2325 C C . ASP A 1 291 ? 23.910 -1.639 -28.787 1.00 96.56 291 ASP A C 1
ATOM 2327 O O . ASP A 1 291 ? 23.653 -1.005 -27.762 1.00 96.56 291 ASP A O 1
ATOM 2331 N N . ARG A 1 292 ? 24.968 -2.448 -28.870 1.00 95.56 292 ARG A N 1
ATOM 2332 C CA . ARG A 1 292 ? 25.880 -2.699 -27.743 1.00 95.56 292 ARG A CA 1
ATOM 2333 C C . ARG A 1 292 ? 26.625 -1.455 -27.266 1.00 95.56 292 ARG A C 1
ATOM 2335 O O . ARG A 1 292 ? 26.959 -1.372 -26.086 1.00 95.56 292 ARG A O 1
ATOM 2342 N N . GLU A 1 293 ? 26.904 -0.512 -28.163 1.00 96.75 293 GLU A N 1
ATOM 2343 C CA . GLU A 1 293 ? 27.627 0.716 -27.821 1.00 96.75 293 GLU A CA 1
ATOM 2344 C C . GLU A 1 293 ? 26.767 1.609 -26.925 1.00 96.75 293 GLU A C 1
ATOM 2346 O O . GLU A 1 293 ? 27.217 2.011 -25.848 1.00 96.75 293 GLU A O 1
ATOM 2351 N N . ARG A 1 294 ? 25.505 1.853 -27.312 1.00 97.56 294 ARG A N 1
ATOM 2352 C CA . ARG A 1 294 ? 24.572 2.603 -26.463 1.00 97.56 294 ARG A CA 1
ATOM 2353 C C . ARG A 1 294 ? 24.240 1.849 -25.180 1.00 97.56 294 ARG A C 1
ATOM 2355 O O . ARG A 1 294 ? 24.260 2.463 -24.121 1.00 97.56 294 ARG A O 1
ATOM 2362 N N . ALA A 1 295 ? 24.052 0.531 -25.235 1.00 98.06 295 ALA A N 1
ATOM 2363 C CA . ALA A 1 295 ? 23.811 -0.271 -24.034 1.00 98.06 295 ALA A CA 1
ATOM 2364 C C . ALA A 1 295 ? 24.924 -0.104 -22.983 1.00 98.06 295 ALA A C 1
ATOM 2366 O O . ALA A 1 295 ? 24.668 0.243 -21.830 1.00 98.06 295 ALA A O 1
ATOM 2367 N N . ARG A 1 296 ? 26.191 -0.259 -23.401 1.00 97.69 296 ARG A N 1
ATOM 2368 C CA . ARG A 1 296 ? 27.353 -0.067 -22.520 1.00 97.69 296 ARG A CA 1
ATOM 2369 C C . ARG A 1 296 ? 27.479 1.361 -21.999 1.00 97.69 296 ARG A C 1
ATOM 2371 O O . ARG A 1 296 ? 27.969 1.536 -20.884 1.00 97.69 296 ARG A O 1
ATOM 2378 N N . TYR A 1 297 ? 27.118 2.365 -22.797 1.00 98.00 297 TYR A N 1
ATOM 2379 C CA . TYR A 1 297 ? 27.105 3.754 -22.345 1.00 98.00 297 TYR A CA 1
ATOM 2380 C C . TYR A 1 297 ? 26.113 3.940 -21.192 1.00 98.00 297 TYR A C 1
ATOM 2382 O O . TYR A 1 297 ? 26.508 4.404 -20.124 1.00 98.00 297 TYR A O 1
ATOM 2390 N N . GLU A 1 298 ? 24.871 3.493 -21.366 1.00 98.31 298 GLU A N 1
ATOM 2391 C CA . GLU A 1 298 ? 23.819 3.676 -20.364 1.00 98.31 298 GLU A CA 1
ATOM 2392 C C . GLU A 1 298 ? 24.102 2.893 -19.074 1.00 98.31 298 GLU A C 1
ATOM 2394 O O . GLU A 1 298 ? 24.037 3.453 -17.981 1.00 98.31 298 GLU A O 1
ATOM 2399 N N . TRP A 1 299 ? 24.553 1.636 -19.163 1.00 98.50 299 TRP A N 1
ATOM 2400 C CA . TRP A 1 299 ? 24.954 0.890 -17.963 1.00 98.50 299 TRP A CA 1
ATOM 2401 C C . TRP A 1 299 ? 26.140 1.538 -17.228 1.00 98.50 299 TRP A C 1
ATOM 2403 O O . TRP A 1 299 ? 26.221 1.468 -16.001 1.00 98.50 299 TRP A O 1
ATOM 2413 N N . ARG A 1 300 ? 27.072 2.194 -17.940 1.00 98.00 300 ARG A N 1
ATOM 2414 C CA . ARG A 1 300 ? 28.154 2.965 -17.298 1.00 98.00 300 ARG A CA 1
ATOM 2415 C C . ARG A 1 300 ? 27.621 4.191 -16.574 1.00 98.00 300 ARG A C 1
ATOM 2417 O O . ARG A 1 300 ? 28.126 4.485 -15.494 1.00 98.00 300 ARG A O 1
ATOM 2424 N N . GLU A 1 301 ? 26.633 4.884 -17.130 1.00 98.38 301 GLU A N 1
ATOM 2425 C CA . GLU A 1 301 ? 25.986 6.007 -16.448 1.00 98.38 301 GLU A CA 1
ATOM 2426 C C . GLU A 1 301 ? 25.245 5.543 -15.189 1.00 98.38 301 GLU A C 1
ATOM 2428 O O . GLU A 1 301 ? 25.440 6.146 -14.132 1.00 98.38 301 GLU A O 1
ATOM 2433 N N . ALA A 1 302 ? 24.522 4.419 -15.250 1.00 98.06 302 ALA A N 1
ATOM 2434 C CA . ALA A 1 302 ? 23.901 3.801 -14.076 1.00 98.06 302 ALA A CA 1
ATOM 2435 C C . ALA A 1 302 ? 24.935 3.522 -12.968 1.00 98.06 302 ALA A C 1
ATOM 2437 O O . ALA A 1 302 ? 24.763 3.968 -11.837 1.00 98.06 302 ALA A O 1
ATOM 2438 N N . VAL A 1 303 ? 26.071 2.892 -13.301 1.00 98.12 303 VAL A N 1
ATOM 2439 C CA . VAL A 1 303 ? 27.163 2.626 -12.341 1.00 98.12 303 VAL A CA 1
ATOM 2440 C C . VAL A 1 303 ? 27.872 3.907 -11.881 1.00 98.12 303 VAL A C 1
ATOM 2442 O O . VAL A 1 303 ? 28.347 3.990 -10.750 1.00 98.12 303 VAL A O 1
ATOM 2445 N N . ARG A 1 304 ? 27.967 4.938 -12.724 1.00 98.06 304 ARG A N 1
ATOM 2446 C CA . ARG A 1 304 ? 28.550 6.233 -12.340 1.00 98.06 304 ARG A CA 1
ATOM 2447 C C . ARG A 1 304 ? 27.686 6.936 -11.291 1.00 98.06 304 ARG A C 1
ATOM 2449 O O . ARG A 1 304 ? 28.232 7.585 -10.398 1.00 98.06 304 ARG A O 1
ATOM 2456 N N . ILE A 1 305 ? 26.365 6.847 -11.430 1.00 97.81 305 ILE A N 1
ATOM 2457 C CA . ILE A 1 305 ? 25.384 7.416 -10.500 1.00 97.81 305 ILE A CA 1
ATOM 2458 C C . ILE A 1 305 ? 25.329 6.580 -9.219 1.00 97.81 305 ILE A C 1
ATOM 2460 O O . ILE A 1 305 ? 25.458 7.129 -8.125 1.00 97.81 305 ILE A O 1
ATOM 2464 N N . GLU A 1 306 ? 25.201 5.262 -9.359 1.00 97.69 306 GLU A N 1
ATOM 2465 C CA . GLU A 1 306 ? 25.166 4.303 -8.263 1.00 97.69 306 GLU A CA 1
ATOM 2466 C C . GLU A 1 306 ? 26.253 3.227 -8.447 1.00 97.69 306 GLU A C 1
ATOM 2468 O O . GLU A 1 306 ? 26.027 2.185 -9.066 1.00 97.69 306 GLU A O 1
ATOM 2473 N N . PRO A 1 307 ? 27.444 3.411 -7.843 1.00 96.69 307 PRO A N 1
ATOM 2474 C CA . PRO A 1 307 ? 28.570 2.482 -8.000 1.00 96.69 307 PRO A CA 1
ATOM 2475 C C . PRO A 1 307 ? 28.329 1.046 -7.522 1.00 96.69 307 PRO A C 1
ATOM 2477 O O . PRO A 1 307 ? 29.178 0.183 -7.740 1.00 96.69 307 PRO A O 1
ATOM 2480 N N . ARG A 1 308 ? 27.219 0.790 -6.822 1.00 95.62 308 ARG A N 1
ATOM 2481 C CA . ARG A 1 308 ? 26.824 -0.529 -6.307 1.00 95.62 308 ARG A CA 1
ATOM 2482 C C . ARG A 1 308 ? 25.588 -1.103 -7.004 1.00 95.62 308 ARG A C 1
ATOM 2484 O O . ARG A 1 308 ? 25.070 -2.106 -6.524 1.00 95.62 308 ARG A O 1
ATOM 2491 N N . HIS A 1 309 ? 25.150 -0.519 -8.119 1.00 95.81 309 HIS A N 1
ATOM 2492 C CA . HIS A 1 309 ? 24.038 -1.047 -8.901 1.00 95.81 309 HIS A CA 1
ATOM 2493 C C . HIS A 1 309 ? 24.406 -2.423 -9.473 1.00 95.81 309 HIS A C 1
ATOM 2495 O O . HIS A 1 309 ? 25.174 -2.538 -10.432 1.00 95.81 309 HIS A O 1
ATOM 2501 N N . VAL A 1 310 ? 23.877 -3.480 -8.855 1.00 94.44 310 VAL A N 1
ATOM 2502 C CA . VAL A 1 310 ? 24.294 -4.869 -9.106 1.00 94.44 310 VAL A CA 1
ATOM 2503 C C . VAL A 1 310 ? 24.014 -5.277 -10.552 1.00 94.44 310 VAL A C 1
ATOM 2505 O O . VAL A 1 310 ? 24.922 -5.758 -11.230 1.00 94.44 310 VAL A O 1
ATOM 2508 N N . ASP A 1 311 ? 22.807 -5.005 -11.051 1.00 94.75 311 ASP A N 1
ATOM 2509 C CA . ASP A 1 311 ? 22.394 -5.460 -12.385 1.00 94.75 311 ASP A CA 1
ATOM 2510 C C . 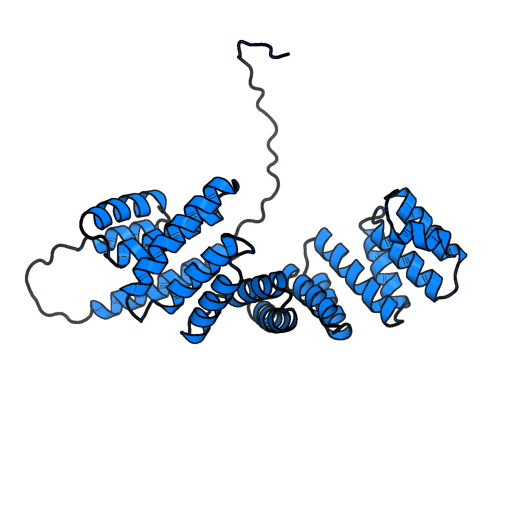ASP A 1 311 ? 23.158 -4.751 -13.515 1.00 94.75 311 ASP A C 1
ATOM 2512 O O . ASP A 1 311 ? 23.608 -5.392 -14.468 1.00 94.75 311 ASP A O 1
ATOM 2516 N N . ALA A 1 312 ? 23.418 -3.446 -13.382 1.00 94.62 312 ALA A N 1
ATOM 2517 C CA . ALA A 1 312 ? 24.233 -2.690 -14.331 1.00 94.62 312 ALA A CA 1
ATOM 2518 C C . ALA A 1 312 ? 25.700 -3.162 -14.350 1.00 94.62 312 ALA A C 1
ATOM 2520 O O . ALA A 1 312 ? 26.296 -3.312 -15.421 1.00 94.62 312 ALA A O 1
ATOM 2521 N N . LEU A 1 313 ? 26.287 -3.456 -13.180 1.00 95.88 313 LEU A N 1
ATOM 2522 C CA . LEU A 1 313 ? 27.636 -4.029 -13.087 1.00 95.88 313 LEU A CA 1
ATOM 2523 C C . LEU A 1 313 ? 27.717 -5.397 -13.769 1.00 95.88 313 LEU A C 1
ATOM 2525 O O . LEU A 1 313 ? 28.668 -5.656 -14.507 1.00 95.88 313 LEU A O 1
ATOM 2529 N N . GLN A 1 314 ? 26.727 -6.261 -13.542 1.00 95.44 314 GLN A N 1
ATOM 2530 C CA . GLN A 1 314 ? 26.651 -7.575 -14.175 1.00 95.44 314 GLN A CA 1
ATOM 2531 C C . GLN A 1 314 ? 26.496 -7.457 -15.699 1.00 95.44 314 GLN A C 1
ATOM 2533 O O . GLN A 1 314 ? 27.181 -8.153 -16.450 1.00 95.44 314 GLN A O 1
ATOM 2538 N N . SER A 1 315 ? 25.663 -6.530 -16.168 1.00 94.25 315 SER A N 1
ATOM 2539 C CA . SER A 1 315 ? 25.413 -6.315 -17.599 1.00 94.25 315 SER A CA 1
ATOM 2540 C C . SER A 1 315 ? 26.654 -5.821 -18.345 1.00 94.25 315 SER A C 1
ATOM 2542 O O . SER A 1 315 ? 26.931 -6.284 -19.453 1.00 94.25 315 SER A O 1
ATOM 2544 N N . LEU A 1 316 ? 27.477 -4.980 -17.703 1.00 93.56 316 LEU A N 1
ATOM 2545 C CA . LEU A 1 316 ? 28.775 -4.531 -18.226 1.00 93.56 316 LEU A CA 1
ATOM 2546 C C . LEU A 1 316 ? 29.856 -5.617 -18.274 1.00 93.56 316 LEU A C 1
ATOM 2548 O O . LEU A 1 316 ? 30.809 -5.474 -19.045 1.00 93.56 316 LEU A O 1
ATOM 2552 N N . GLN A 1 317 ? 29.756 -6.640 -17.422 1.00 91.19 317 GLN A N 1
ATOM 2553 C CA . GLN A 1 317 ? 30.687 -7.773 -17.403 1.00 91.19 317 GLN A CA 1
ATOM 2554 C C . GLN A 1 317 ? 30.357 -8.801 -18.490 1.00 91.19 317 GLN A C 1
ATOM 2556 O O . GLN A 1 317 ? 31.271 -9.414 -19.042 1.00 91.19 317 GLN A O 1
ATOM 2561 N N . ASN A 1 318 ? 29.068 -8.987 -18.787 1.00 86.38 318 ASN A N 1
ATOM 2562 C CA . ASN A 1 318 ? 28.574 -10.046 -19.673 1.00 86.38 318 ASN A CA 1
ATOM 2563 C C . ASN A 1 318 ? 28.497 -9.653 -21.158 1.00 86.38 318 ASN A C 1
ATOM 2565 O O . ASN A 1 318 ? 28.435 -10.532 -22.017 1.00 86.38 318 ASN A O 1
ATOM 2569 N N . ASN A 1 319 ? 28.499 -8.357 -21.460 1.00 73.25 319 ASN A N 1
ATOM 2570 C CA . ASN A 1 319 ? 28.490 -7.776 -22.809 1.00 73.25 319 ASN A CA 1
ATOM 2571 C C . ASN A 1 319 ? 29.747 -6.950 -23.014 1.00 73.25 319 ASN A C 1
ATOM 2573 O O . ASN A 1 319 ? 30.147 -6.669 -24.173 1.00 73.25 319 ASN A O 1
#

Mean predicted aligned error: 10.9 Å

Radius of gyration: 26.65 Å; Cα contacts (8 Å, |Δi|>4): 377; chains: 1; bounding box: 80×47×69 Å

Solvent-accessible surface area (backbone atoms only — not comparable to full-atom values): 17173 Å² total; per-residue (Å²): 135,88,84,87,84,86,89,88,85,89,84,90,85,82,92,74,81,79,88,71,87,72,71,68,68,63,58,57,60,55,52,55,55,50,52,56,57,52,54,61,56,57,68,74,70,75,73,94,74,97,73,78,89,72,76,84,58,80,67,58,56,54,56,49,28,56,74,69,65,37,40,69,61,32,37,53,55,25,51,60,50,35,74,82,36,78,78,47,41,66,43,25,40,54,29,13,52,31,27,37,58,58,18,74,71,44,84,52,65,69,61,18,47,54,24,31,52,50,14,50,56,26,38,55,55,18,64,77,73,46,63,78,90,51,44,19,61,50,25,37,54,49,8,52,36,28,47,74,67,32,85,94,27,26,68,55,14,41,54,25,39,49,50,4,45,77,61,72,41,78,58,75,58,53,33,44,55,42,13,54,33,28,43,76,69,68,38,39,70,63,13,44,58,23,33,54,54,19,42,73,69,56,74,45,31,67,53,26,36,50,40,12,56,37,25,47,76,73,66,39,51,73,60,13,42,52,24,16,52,49,12,41,71,66,40,86,49,71,66,60,27,40,54,25,32,50,56,34,20,55,53,27,42,77,71,64,43,45,67,64,17,48,51,35,34,51,55,39,39,70,81,38,78,74,46,32,67,39,30,30,52,46,11,51,45,29,43,76,71,67,39,55,70,60,12,54,50,26,20,48,50,13,31,70,68,34,81,76,44,60,68,30,54,52,52,63,72,76,106

pLDDT: mean 84.36, std 24.01, range [23.36, 98.81]

Nearest PDB structures (foldseek):
  9gaw-assembly1_K  TM=5.896E-01  e=6.777E-07  Homo sapiens
  6voa-assembly1_F  TM=5.078E-01  e=2.620E-06  Bos taurus
  2dba-assembly1_A  TM=9.089E-01  e=5.052E-03  Homo sapiens
  1fch-assembly1_A  TM=4.973E-01  e=4.262E-05  Homo sapiens
  8qcb-assembly1_B  TM=4.671E-01  e=6.932E-04  Saccharomyces cerevisiae

Sequence (319 aa):
MRDPEGRFRVSEAGTKAPHGIAPVTVFLAVAVLLIGVLAALVFMGGRLGSLPSVKVGSNDELVRLWGEQAYGDLVELSNRRLEDQPLEYESLLLSGFAYFYMGIDQIETEIQHDYMNQAVVRLRKAKLHGRPEMQSELQYILGKTYFHKGVYYDDLAIEYLSASLDGGYQSTDTHEYLALAHARRHEYEESVYHLERAVELNPDDLLYYTLGATRMQVGRNEEAQRSFREAVRVSSDEYLQQQARIRLGELLHMSGDYDEAEEQMRLVLQDNPKSADAHFVLGEIYSARGDRERARYEWREAVRIEPRHVDALQSLQNN

Foldseek 3Di:
DDDDDDDDDDDDDDDDDDDDPDCPQVVVQLVVVLCLVVVVVVVVVPDDDDDDDDPPDPLVVLVVCVVVLVLVVSLVVLVVVCVVPVLPQSSLQSNLLSLLVVLVPDPDLVSNLVSLVSSLVSLVSNLVVHDLSCQLVSLQSNLVSQVSNDLVRLVSNLVSLVVSVVSVHDDLCSLVSNLVSCVSVVVLVSNLVSLVSSCVSPNALVSLQSNLVSCVSVVVLVSSLVSLVSSLVRDPDLVSNLVSLLSNLQSCLVVVVLVSSLVSLVVSCVVPVLPLSSLQSNLSSCVVVVNNVSNLVSLVSSCVSPVVPPSSVVSNVVD